Protein AF-A0A966QC24-F1 (afdb_monomer_lite)

Foldseek 3Di:
DPPPVVVVVVVVVVVVCVVVVVVPPPPPPCVVVVVVVVVVVVVVVVVVCCVVVVVVPDCVCVVVVVVVVVVVVVVVVVVVVVVCVLWDDPPDDQDDADAADPDDADADEAEDAADTVVSVVVQSVCRHRHPHYAYEYEDLPPPCVVVRVVVCCVRPVPHHYHYHYDPPSDPPVSVVVVVVVVVVVD

Secondary structure (DSSP, 8-state):
--SHHHHHHHHHHHHHHHHHTGGG-----HHHHHHHHHHHHHHHHHHHHHHHHHHTTTTHHHHHHHHHHHHHHHHHHHHHHHHHHTT---TTS--PPPPPPSS--EEEEEE-SS--HHHHHHHHHHHHHEEEEEEEEEE-SSS-HHHHHHHHHHH-TTS-EEEEE-TT--SHHHHHHHHHHHHHH-

Sequence (186 aa):
MSNVAITVTAYGNSVLNDILGIEAYAKPGTWVSQSFSFGSVVTLVVTGVLLFSKFTHGAWVIVVAIPLLVMLFLAIKRHYTQVSKRLRLATDKKLSLPPAPAEGGAPVVVLVGQLHRGSFEAVRYARSIARELVAVHVDLGLGKAEAFKEQWQRQLPDIPLVVLDSPYRSLIDPVLDFVRAFEIEH

Structure (mmCIF, N/CA/C/O backbone):
data_AF-A0A966QC24-F1
#
_entry.id   AF-A0A966QC24-F1
#
loop_
_atom_site.group_PDB
_atom_site.id
_atom_site.type_symbol
_atom_site.label_atom_id
_atom_site.label_alt_id
_atom_site.label_comp_id
_atom_site.label_asym_id
_atom_site.label_entity_id
_atom_site.label_seq_id
_atom_site.pdbx_PDB_ins_code
_atom_site.Cartn_x
_atom_site.Cartn_y
_atom_site.Cartn_z
_atom_site.occupancy
_atom_site.B_iso_or_equiv
_atom_site.auth_seq_id
_atom_site.auth_comp_id
_atom_site.auth_asym_id
_atom_site.auth_atom_id
_atom_site.pdbx_PDB_model_num
ATOM 1 N N . MET A 1 1 ? 37.411 63.563 -6.620 1.00 50.53 1 MET A N 1
ATOM 2 C CA . MET A 1 1 ? 38.146 62.434 -6.001 1.00 50.53 1 MET A CA 1
ATOM 3 C C . MET A 1 1 ? 37.602 61.077 -6.487 1.00 50.53 1 MET A C 1
ATOM 5 O O . MET A 1 1 ? 37.437 60.170 -5.689 1.00 50.53 1 MET A O 1
ATOM 9 N N . SER A 1 2 ? 37.324 60.910 -7.790 1.00 53.22 2 SER A N 1
ATOM 10 C CA . SER A 1 2 ? 36.628 59.724 -8.340 1.00 53.22 2 SER A CA 1
ATOM 11 C C . SER A 1 2 ? 37.470 58.860 -9.291 1.00 53.22 2 SER A C 1
ATOM 13 O O . SE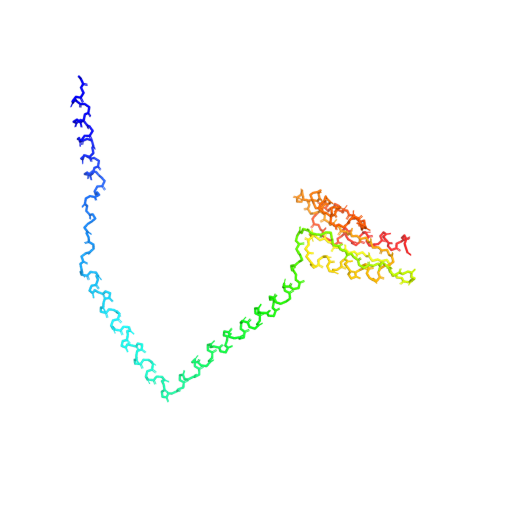R A 1 2 ? 37.037 57.775 -9.653 1.00 53.22 2 SER A O 1
ATOM 15 N N . ASN A 1 3 ? 38.674 59.296 -9.682 1.00 48.66 3 ASN A N 1
ATOM 16 C CA . ASN A 1 3 ? 39.446 58.618 -10.736 1.00 48.66 3 ASN A CA 1
ATOM 17 C C . ASN A 1 3 ? 40.510 57.634 -10.219 1.00 48.66 3 ASN A C 1
ATOM 19 O O . ASN A 1 3 ? 41.053 56.874 -11.007 1.00 48.66 3 ASN A O 1
ATOM 23 N N . VAL A 1 4 ? 40.799 57.608 -8.912 1.00 54.69 4 VAL A N 1
ATOM 24 C CA . VAL A 1 4 ? 41.805 56.691 -8.334 1.00 54.69 4 VAL A CA 1
ATOM 25 C C . VAL A 1 4 ? 41.205 55.313 -8.023 1.00 54.69 4 VAL A C 1
ATOM 27 O O . VAL A 1 4 ? 41.891 54.303 -8.144 1.00 54.69 4 VAL A O 1
ATOM 30 N N . ALA A 1 5 ? 39.908 55.245 -7.701 1.00 53.91 5 ALA A N 1
ATOM 31 C CA . ALA A 1 5 ? 39.234 53.985 -7.386 1.00 53.91 5 ALA A CA 1
ATOM 32 C C . ALA A 1 5 ? 39.115 53.050 -8.605 1.00 53.91 5 ALA A C 1
ATOM 34 O O . ALA A 1 5 ? 39.257 51.842 -8.459 1.00 53.91 5 ALA A O 1
ATOM 35 N N . ILE A 1 6 ? 38.932 53.599 -9.813 1.00 55.75 6 ILE A N 1
ATOM 36 C CA . ILE A 1 6 ? 38.745 52.805 -11.041 1.00 55.75 6 ILE A CA 1
ATOM 37 C C . ILE A 1 6 ? 40.061 52.141 -11.488 1.00 55.75 6 ILE A C 1
ATOM 39 O O . ILE A 1 6 ? 40.058 50.997 -11.940 1.00 55.75 6 ILE A O 1
ATOM 43 N N . THR A 1 7 ? 41.204 52.809 -11.301 1.00 56.56 7 THR A N 1
ATOM 44 C CA . THR A 1 7 ? 42.513 52.283 -11.726 1.00 56.56 7 THR A CA 1
ATOM 45 C C . THR A 1 7 ? 42.991 51.117 -10.852 1.00 56.56 7 THR A C 1
ATOM 47 O O . THR A 1 7 ? 43.629 50.196 -11.358 1.00 56.56 7 THR A O 1
ATOM 50 N N . VAL A 1 8 ? 42.639 51.094 -9.560 1.00 55.50 8 VAL A N 1
ATOM 51 C CA . VAL A 1 8 ? 43.018 49.996 -8.647 1.00 55.50 8 VAL A CA 1
ATOM 52 C C . VAL A 1 8 ? 42.176 48.739 -8.899 1.00 55.50 8 VAL A C 1
ATOM 54 O O . VAL A 1 8 ? 42.706 47.628 -8.856 1.00 55.50 8 VAL A O 1
ATOM 57 N N . THR A 1 9 ? 40.892 48.887 -9.247 1.00 59.25 9 THR A N 1
ATOM 58 C CA . THR A 1 9 ? 40.033 47.746 -9.613 1.00 59.25 9 THR A CA 1
ATOM 59 C C . THR A 1 9 ? 40.480 47.087 -10.922 1.00 59.25 9 THR A C 1
ATOM 61 O O . THR A 1 9 ? 40.429 45.864 -11.034 1.00 59.25 9 THR A O 1
ATOM 64 N N . ALA A 1 10 ? 40.983 47.866 -11.887 1.00 60.75 10 ALA A N 1
ATOM 65 C CA . ALA A 1 10 ? 41.491 47.334 -13.153 1.00 60.75 10 ALA A CA 1
ATOM 66 C C . ALA A 1 10 ? 42.772 46.495 -12.974 1.00 60.75 10 ALA A C 1
ATOM 68 O O . ALA A 1 10 ? 42.902 45.432 -13.580 1.00 60.75 10 ALA A O 1
ATOM 69 N N . TYR A 1 11 ? 43.686 46.929 -12.099 1.00 60.28 11 TYR A N 1
ATOM 70 C CA . TYR A 1 11 ? 44.935 46.205 -11.831 1.00 60.28 11 TYR A CA 1
ATOM 71 C C . TYR A 1 11 ? 44.693 44.905 -11.045 1.00 60.28 11 TYR A C 1
ATOM 73 O O . TYR A 1 11 ? 45.272 43.869 -11.362 1.00 60.28 11 TYR A O 1
ATOM 81 N N . GLY A 1 12 ? 43.783 44.933 -10.062 1.00 62.22 12 GLY A N 1
ATOM 82 C CA . GLY A 1 12 ? 43.410 43.744 -9.287 1.00 62.22 12 GLY A CA 1
ATOM 83 C C . GLY A 1 12 ? 42.774 42.640 -10.138 1.00 62.22 12 GLY A C 1
ATOM 84 O O . GLY A 1 12 ? 43.060 41.466 -9.926 1.00 62.22 12 GLY A O 1
ATOM 85 N N . ASN A 1 13 ? 41.975 43.007 -11.145 1.00 61.88 13 ASN A N 1
ATOM 86 C CA . ASN A 1 13 ? 41.345 42.039 -12.048 1.00 61.88 13 ASN A CA 1
ATOM 87 C C . ASN A 1 13 ? 42.347 41.394 -13.024 1.00 61.88 13 ASN A C 1
ATOM 89 O O . ASN A 1 13 ? 42.215 40.220 -13.348 1.00 61.88 13 ASN A O 1
ATOM 93 N N . SER A 1 14 ? 43.370 42.137 -13.460 1.00 64.94 14 SER A N 1
ATOM 94 C CA . SER A 1 14 ? 44.454 41.603 -14.298 1.00 64.94 14 SER A CA 1
ATOM 95 C C . SER A 1 14 ? 45.292 40.567 -13.543 1.00 64.94 14 SER A C 1
ATOM 97 O O . SER A 1 14 ? 45.515 39.476 -14.058 1.00 64.94 14 SER A O 1
ATOM 99 N N . VAL A 1 15 ? 45.676 40.858 -12.297 1.00 67.81 15 VAL A N 1
ATOM 100 C CA . VAL A 1 15 ? 46.462 39.924 -11.471 1.00 67.81 15 VAL A CA 1
ATOM 101 C C . VAL A 1 15 ? 45.640 38.689 -11.084 1.00 67.81 15 VAL A C 1
ATOM 103 O O . VAL A 1 15 ? 46.165 37.579 -11.063 1.00 67.81 15 VAL A O 1
ATOM 106 N N . LEU A 1 16 ? 44.340 38.848 -10.819 1.00 64.19 16 LEU A N 1
ATOM 107 C CA . LEU A 1 16 ? 43.448 37.714 -10.561 1.00 64.19 16 LEU A CA 1
ATOM 108 C C . LEU A 1 16 ? 43.259 36.825 -11.799 1.00 64.19 16 LEU A C 1
ATOM 110 O O . LEU A 1 16 ? 43.234 35.604 -11.655 1.00 64.19 16 LEU A O 1
ATOM 114 N N . ASN A 1 17 ? 43.187 37.405 -13.000 1.00 63.72 17 ASN A N 1
ATOM 115 C CA . ASN A 1 17 ? 43.113 36.642 -14.249 1.00 63.72 17 ASN A CA 1
ATOM 116 C C . ASN A 1 17 ? 44.422 35.891 -14.558 1.00 63.72 17 ASN A C 1
ATOM 118 O O . ASN A 1 17 ? 44.355 34.748 -15.016 1.00 63.72 17 ASN A O 1
ATOM 122 N N . ASP A 1 18 ? 45.581 36.481 -14.238 1.00 69.31 18 ASP A N 1
ATOM 123 C CA . ASP A 1 18 ? 46.899 35.841 -14.380 1.00 69.31 18 ASP A CA 1
ATOM 124 C C . ASP A 1 18 ? 47.096 34.682 -13.388 1.00 69.31 18 ASP A C 1
ATOM 126 O O . ASP A 1 18 ? 47.601 33.624 -13.762 1.00 69.31 18 ASP A O 1
ATOM 130 N N . ILE A 1 19 ? 46.665 34.841 -12.129 1.00 65.25 19 ILE A N 1
ATOM 131 C CA . ILE A 1 19 ? 46.793 33.795 -11.095 1.00 65.25 19 ILE A CA 1
ATOM 132 C C . ILE A 1 19 ? 45.805 32.643 -11.335 1.00 65.25 19 ILE A C 1
ATOM 134 O O . ILE A 1 19 ? 46.129 31.487 -11.061 1.00 65.25 19 ILE A O 1
ATOM 138 N N . LEU A 1 20 ? 44.601 32.935 -11.841 1.00 62.88 20 LEU A N 1
ATOM 139 C CA . LEU A 1 20 ? 43.579 31.918 -12.107 1.00 62.88 20 LEU A CA 1
ATOM 140 C C . LEU A 1 20 ? 43.719 31.251 -13.485 1.00 62.88 20 LEU A C 1
ATOM 142 O O . LEU A 1 20 ? 43.034 30.261 -13.734 1.00 62.88 20 LEU A O 1
ATOM 146 N N . GLY A 1 21 ? 44.598 31.736 -14.370 1.00 59.41 21 GLY A N 1
ATOM 147 C CA . GLY A 1 21 ? 44.886 31.092 -15.660 1.00 59.41 21 GLY A CA 1
ATOM 148 C C . GLY A 1 21 ? 43.662 30.932 -16.576 1.00 59.41 21 GLY A C 1
ATOM 149 O O . GLY A 1 21 ? 43.607 30.007 -17.387 1.00 59.41 21 GLY A O 1
ATOM 150 N N . ILE A 1 22 ? 42.658 31.805 -16.439 1.00 59.66 22 ILE A N 1
ATOM 151 C CA . ILE A 1 22 ? 41.338 31.672 -17.085 1.00 59.66 22 ILE A CA 1
ATOM 152 C C . ILE A 1 22 ? 41.329 32.160 -18.550 1.00 59.66 22 ILE A C 1
ATOM 154 O O . ILE A 1 22 ? 40.377 31.891 -19.279 1.00 59.66 22 ILE A O 1
ATOM 158 N N . GLU A 1 23 ? 42.396 32.790 -19.055 1.00 59.09 23 GLU A N 1
ATOM 159 C CA . GLU A 1 23 ? 42.483 33.179 -20.479 1.00 59.09 23 GLU A CA 1
ATOM 160 C C . GLU A 1 23 ? 42.786 32.006 -21.433 1.00 59.09 23 GLU A C 1
ATOM 162 O O . GLU A 1 23 ? 42.632 32.131 -22.648 1.00 59.09 23 GLU A O 1
ATOM 167 N N . ALA A 1 24 ? 43.156 30.834 -20.907 1.00 57.22 24 ALA A N 1
ATOM 168 C CA . ALA A 1 24 ? 43.576 29.684 -21.708 1.00 57.22 24 ALA A CA 1
ATOM 169 C C . ALA A 1 24 ? 42.458 28.672 -22.026 1.00 57.22 24 ALA A C 1
ATOM 171 O O . ALA A 1 24 ? 42.751 27.544 -22.429 1.00 57.22 24 ALA A O 1
ATOM 172 N N . TYR A 1 25 ? 41.176 29.042 -21.928 1.00 58.72 25 TYR A N 1
ATOM 173 C CA . TYR A 1 25 ? 40.098 28.242 -22.530 1.00 58.72 25 TYR A CA 1
ATOM 174 C C . TYR A 1 25 ? 40.048 28.491 -24.042 1.00 58.72 25 TYR A C 1
ATOM 176 O O . TYR A 1 25 ? 39.085 29.026 -24.596 1.00 58.72 25 TYR A O 1
ATOM 184 N N . ALA A 1 26 ? 41.133 28.114 -24.720 1.00 58.41 26 ALA A N 1
ATOM 185 C CA . ALA A 1 26 ? 41.190 28.046 -26.165 1.00 58.41 26 ALA A CA 1
ATOM 186 C C . ALA A 1 26 ? 40.018 27.185 -26.652 1.00 58.41 26 ALA A C 1
ATOM 188 O O . ALA A 1 26 ? 39.835 26.054 -26.193 1.00 58.41 26 ALA A O 1
ATOM 189 N N . LYS A 1 27 ? 39.214 27.742 -27.571 1.00 57.34 27 LYS A N 1
ATOM 190 C CA . LYS A 1 27 ? 38.161 27.015 -28.294 1.00 57.34 27 LYS A CA 1
ATOM 191 C C . LYS A 1 27 ? 38.699 25.624 -28.641 1.00 57.34 27 LYS A C 1
ATOM 193 O O . LYS A 1 27 ? 39.775 25.574 -29.244 1.00 57.34 27 LYS A O 1
ATOM 198 N N . PRO A 1 28 ? 38.010 24.523 -28.277 1.00 58.19 28 PRO A N 1
ATOM 199 C CA . PRO A 1 28 ? 38.497 23.192 -28.601 1.00 58.19 28 PRO A CA 1
ATOM 200 C C . PRO A 1 28 ? 38.770 23.166 -30.101 1.00 58.19 28 PRO A C 1
ATOM 202 O O . PRO A 1 28 ? 37.880 23.458 -30.903 1.00 58.19 28 PRO A O 1
ATOM 205 N N . GLY A 1 29 ? 40.034 22.937 -30.463 1.00 58.50 29 GLY A N 1
ATOM 206 C CA . GLY A 1 29 ? 40.458 22.965 -31.853 1.00 58.50 29 GLY A CA 1
ATOM 207 C C . GLY A 1 29 ? 39.552 22.060 -32.681 1.00 58.50 29 GLY A C 1
ATOM 208 O O . GLY A 1 29 ? 39.114 21.002 -32.220 1.00 58.50 29 GLY A O 1
ATOM 209 N N . THR A 1 30 ? 39.282 22.449 -33.924 1.00 58.78 30 THR A N 1
ATOM 210 C CA . THR A 1 30 ? 38.508 21.646 -34.887 1.00 58.78 30 THR A CA 1
ATOM 211 C C . THR A 1 30 ? 39.039 20.211 -35.040 1.00 58.78 30 THR A C 1
ATOM 213 O O . THR A 1 30 ? 38.297 19.326 -35.455 1.00 58.78 30 THR A O 1
ATOM 216 N N . TRP A 1 31 ? 40.276 19.947 -34.609 1.00 54.72 31 TRP A N 1
ATOM 217 C CA . TRP A 1 31 ? 40.904 18.628 -34.510 1.00 54.72 31 TRP A CA 1
ATOM 218 C C . TRP A 1 31 ? 40.152 17.624 -33.614 1.00 54.72 31 TRP A C 1
ATOM 220 O O . TRP A 1 31 ? 40.089 16.431 -33.929 1.00 54.72 31 TRP A O 1
ATOM 230 N N . VAL A 1 32 ? 39.508 18.088 -32.534 1.00 58.47 32 VAL A N 1
ATOM 231 C CA . VAL A 1 32 ? 38.695 17.208 -31.673 1.00 58.47 32 VAL A CA 1
ATOM 232 C C . VAL A 1 32 ? 37.387 16.834 -32.389 1.00 58.47 32 VAL A C 1
ATOM 234 O O . VAL A 1 32 ? 36.979 15.676 -32.372 1.00 58.47 32 VAL A O 1
ATOM 237 N N . SER A 1 33 ? 36.784 17.773 -33.131 1.00 57.38 33 SER A N 1
ATOM 238 C CA . SER A 1 33 ? 35.583 17.528 -33.954 1.00 57.38 33 SER A CA 1
ATOM 239 C C . SER A 1 33 ? 35.847 16.596 -35.146 1.00 57.38 33 SER A C 1
ATOM 241 O O . SER A 1 33 ? 34.969 15.821 -35.537 1.00 57.38 33 SER A O 1
ATOM 243 N N . GLN A 1 34 ? 37.046 16.645 -35.733 1.00 58.75 34 GLN A N 1
ATOM 244 C CA . GLN A 1 34 ? 37.440 15.756 -36.834 1.00 58.75 34 GLN A CA 1
ATOM 245 C C . GLN A 1 34 ? 37.593 14.302 -36.363 1.00 58.75 34 GLN A C 1
ATOM 247 O O . GLN A 1 34 ? 37.190 13.378 -37.071 1.00 58.75 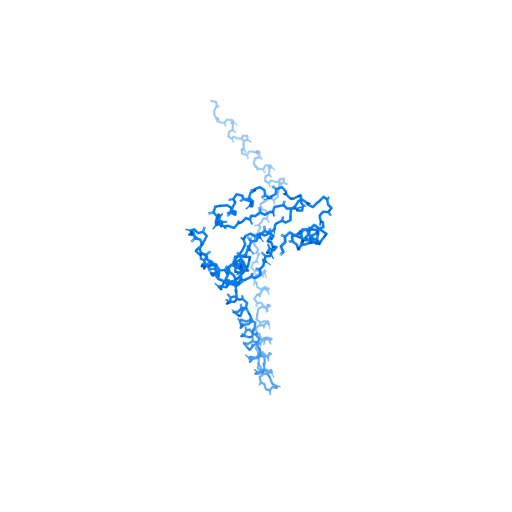34 GLN A O 1
ATOM 252 N N . SER A 1 35 ? 38.067 14.100 -35.131 1.00 64.62 35 SER A N 1
ATOM 253 C CA . SER A 1 35 ? 38.226 12.766 -34.538 1.00 64.62 35 SER A CA 1
ATOM 254 C C . SER A 1 35 ? 36.874 12.087 -34.265 1.00 64.62 35 SER A C 1
ATOM 256 O O . SER A 1 35 ? 36.692 10.911 -34.586 1.00 64.62 35 SER A O 1
ATOM 258 N N . PHE A 1 36 ? 35.878 12.837 -33.775 1.00 68.88 36 PHE A N 1
ATOM 259 C CA . PHE A 1 36 ? 34.507 12.324 -33.615 1.00 68.88 36 PHE A CA 1
ATOM 260 C C . PHE A 1 36 ? 33.846 11.959 -34.949 1.00 68.88 36 PHE A C 1
ATOM 262 O O . PHE A 1 36 ? 33.084 10.994 -35.024 1.00 68.88 36 PHE A O 1
ATOM 269 N N . SER A 1 37 ? 34.163 12.698 -36.013 1.00 72.25 37 SER A N 1
ATOM 270 C CA . SER A 1 37 ? 33.608 12.446 -37.345 1.00 72.25 37 SER A CA 1
ATOM 271 C C . SER A 1 37 ? 34.090 11.106 -37.906 1.00 72.25 37 SER A C 1
ATOM 273 O O . SER A 1 37 ? 33.284 10.327 -38.411 1.00 72.25 37 SER A O 1
ATOM 275 N N . PHE A 1 38 ? 35.378 10.786 -37.742 1.00 81.12 38 PHE A N 1
ATOM 276 C CA . PHE A 1 38 ? 35.925 9.498 -38.175 1.00 81.12 38 PHE A CA 1
ATOM 277 C C . PHE A 1 38 ? 35.330 8.323 -37.383 1.00 81.12 38 PHE A C 1
ATOM 279 O O . PHE A 1 38 ? 34.903 7.330 -37.974 1.00 81.12 38 PHE A O 1
ATOM 286 N N . GLY A 1 39 ? 35.207 8.468 -36.059 1.00 83.00 39 GLY A N 1
ATOM 287 C CA . GLY A 1 39 ? 34.560 7.463 -35.210 1.00 83.00 39 GLY A CA 1
ATOM 288 C C . GLY A 1 39 ? 33.093 7.214 -35.582 1.00 83.00 39 GLY A C 1
ATOM 289 O O . GLY A 1 39 ? 32.654 6.063 -35.620 1.00 83.00 39 GLY A O 1
ATOM 290 N N . SER A 1 40 ? 32.349 8.271 -35.924 1.00 86.19 40 SER A N 1
ATOM 291 C CA . SER A 1 40 ? 30.955 8.172 -36.379 1.00 86.19 40 SER A CA 1
ATOM 292 C C . SER A 1 40 ? 30.837 7.423 -37.709 1.00 86.19 40 SER A C 1
ATOM 294 O O . SER A 1 40 ? 30.020 6.512 -37.827 1.00 86.19 40 SER A O 1
ATOM 296 N N . VAL A 1 41 ? 31.706 7.723 -38.684 1.00 90.81 41 VAL A N 1
ATOM 297 C CA . VAL A 1 41 ? 31.718 7.036 -39.989 1.00 90.81 41 VAL A CA 1
ATOM 298 C C . VAL A 1 41 ? 32.050 5.553 -39.828 1.00 90.81 41 VAL A C 1
ATOM 300 O O . VAL A 1 41 ? 31.335 4.709 -40.364 1.00 90.81 41 VAL A O 1
ATOM 303 N N . VAL A 1 42 ? 33.077 5.216 -39.043 1.00 90.44 42 VAL A N 1
ATOM 304 C CA . VAL A 1 42 ? 33.440 3.815 -38.768 1.00 90.44 42 VAL A CA 1
ATOM 305 C C . VAL A 1 42 ? 32.291 3.080 -38.073 1.00 90.44 42 VAL A C 1
ATOM 307 O O . VAL A 1 42 ? 31.931 1.978 -38.482 1.00 90.44 42 VAL A O 1
ATOM 310 N N . THR A 1 43 ? 31.654 3.701 -37.077 1.00 90.06 43 THR A N 1
ATOM 311 C CA . THR A 1 43 ? 30.509 3.111 -36.364 1.00 90.06 43 THR A CA 1
ATOM 312 C C . THR A 1 43 ? 29.304 2.917 -37.284 1.00 90.06 43 THR A C 1
ATOM 314 O O . THR A 1 43 ? 28.631 1.889 -37.201 1.00 90.06 43 THR A O 1
ATOM 317 N N . LEU A 1 44 ? 29.044 3.860 -38.192 1.00 89.56 44 LEU A N 1
ATOM 318 C CA . LEU A 1 44 ? 27.960 3.784 -39.171 1.00 89.56 44 LEU A CA 1
ATOM 319 C C . LEU A 1 44 ? 28.197 2.654 -40.177 1.00 89.56 44 LEU A C 1
ATOM 321 O O . LEU A 1 44 ? 27.278 1.884 -40.451 1.00 89.56 44 LEU A O 1
ATOM 325 N N . VAL A 1 45 ? 29.431 2.494 -40.665 1.00 91.38 45 VAL A N 1
ATOM 326 C CA . VAL A 1 45 ? 29.809 1.391 -41.563 1.00 91.38 45 VAL A CA 1
ATOM 327 C C . VAL A 1 45 ? 29.692 0.045 -40.852 1.00 91.38 45 VAL A C 1
ATOM 329 O O . VAL A 1 45 ? 29.049 -0.861 -41.378 1.00 91.38 45 VAL A O 1
ATOM 332 N N . VAL A 1 46 ? 30.239 -0.089 -39.639 1.00 87.81 46 VAL A N 1
ATOM 333 C CA . VAL A 1 46 ? 30.127 -1.322 -38.839 1.00 87.81 46 VAL A CA 1
ATOM 334 C C . VAL A 1 46 ? 28.662 -1.653 -38.555 1.00 87.81 46 VAL A C 1
ATOM 336 O O . VAL A 1 46 ? 28.246 -2.794 -38.744 1.00 87.81 46 VAL A O 1
ATOM 339 N N . THR A 1 47 ? 27.853 -0.662 -38.175 1.00 84.06 47 THR A N 1
ATOM 340 C CA . THR A 1 47 ? 26.406 -0.829 -37.967 1.00 84.06 47 THR A CA 1
ATOM 341 C C . THR A 1 47 ? 25.704 -1.266 -39.251 1.00 84.06 47 THR A C 1
ATOM 343 O O . THR A 1 47 ? 24.882 -2.177 -39.203 1.00 84.06 47 THR A O 1
ATOM 346 N N . GLY A 1 48 ? 26.046 -0.679 -40.402 1.00 86.19 48 GLY A N 1
ATOM 347 C CA . GLY A 1 48 ? 25.492 -1.047 -41.707 1.00 86.19 48 GLY A CA 1
ATOM 348 C C . GLY A 1 48 ? 25.849 -2.474 -42.126 1.00 86.19 48 GLY A C 1
ATOM 349 O O . GLY A 1 48 ? 24.972 -3.224 -42.557 1.00 86.19 48 GLY A O 1
ATOM 350 N N . VAL A 1 49 ? 27.106 -2.885 -41.928 1.00 81.81 49 VAL A N 1
ATOM 351 C CA . VAL A 1 49 ? 27.556 -4.263 -42.173 1.00 81.81 49 VAL A CA 1
ATOM 352 C C . VAL A 1 49 ? 26.869 -5.232 -41.215 1.00 81.81 49 VAL A C 1
ATOM 354 O O . VAL A 1 49 ? 26.429 -6.283 -41.659 1.00 81.81 49 VAL A O 1
ATOM 357 N N . LEU A 1 50 ? 26.716 -4.898 -39.931 1.00 76.19 50 LEU A N 1
ATOM 358 C CA . LEU A 1 50 ? 25.989 -5.736 -38.970 1.00 76.19 50 LEU A CA 1
ATOM 359 C C . LEU A 1 50 ? 24.502 -5.852 -39.308 1.00 76.19 50 LEU A C 1
ATOM 361 O O . LEU A 1 50 ? 23.946 -6.940 -39.158 1.00 76.19 50 LEU A O 1
ATOM 365 N N . LEU A 1 51 ? 23.884 -4.767 -39.789 1.00 72.62 51 LEU A N 1
ATOM 366 C CA . LEU A 1 51 ? 22.542 -4.794 -40.363 1.00 72.62 51 LEU A CA 1
ATOM 367 C C . LEU A 1 51 ? 22.528 -5.832 -41.492 1.00 72.62 51 LEU A C 1
ATOM 369 O O . LEU A 1 51 ? 21.883 -6.869 -41.368 1.00 72.62 51 LEU A O 1
ATOM 373 N N . PHE A 1 52 ? 23.304 -5.596 -42.553 1.00 76.25 52 PHE A N 1
ATOM 374 C CA . PHE A 1 52 ? 23.260 -6.371 -43.794 1.00 76.25 52 PHE A CA 1
ATOM 375 C C . PHE A 1 52 ? 23.694 -7.837 -43.624 1.00 76.25 52 PHE A C 1
ATOM 377 O O . PHE A 1 52 ? 23.010 -8.748 -44.082 1.00 76.25 52 PHE A O 1
ATOM 384 N N . SER A 1 53 ? 24.801 -8.083 -42.921 1.00 68.75 53 SER A N 1
ATOM 385 C CA . SER A 1 53 ? 25.353 -9.420 -42.662 1.00 68.75 53 SER A CA 1
ATOM 386 C C . SER A 1 53 ? 24.423 -10.270 -41.804 1.00 68.75 53 SER A C 1
ATOM 388 O O . SER A 1 53 ? 24.293 -11.468 -42.049 1.00 68.75 53 SER A O 1
ATOM 390 N N . LYS A 1 54 ? 23.742 -9.681 -40.814 1.00 60.69 54 LYS A N 1
ATOM 391 C CA . LYS A 1 54 ? 22.827 -10.457 -39.971 1.00 60.69 54 LYS A CA 1
ATOM 392 C C . LYS A 1 54 ? 21.428 -10.601 -40.581 1.00 60.69 54 LYS A C 1
ATOM 394 O O . LYS A 1 54 ? 20.699 -11.507 -40.166 1.00 60.69 54 LYS A O 1
ATOM 399 N N . PHE A 1 55 ? 21.073 -9.812 -41.604 1.00 61.22 55 PHE A N 1
ATOM 400 C CA . PHE A 1 55 ? 19.827 -9.991 -42.365 1.00 61.22 55 PHE A CA 1
ATOM 401 C C . PHE A 1 55 ? 19.734 -11.352 -43.067 1.00 61.22 55 PHE A C 1
ATOM 403 O O . PHE A 1 55 ? 18.630 -11.865 -43.220 1.00 61.22 55 PHE A O 1
ATOM 410 N N . THR A 1 56 ? 20.852 -11.989 -43.422 1.00 60.62 56 THR A N 1
ATOM 411 C CA . THR A 1 56 ? 20.836 -13.293 -44.113 1.00 60.62 56 THR A CA 1
ATOM 412 C C . THR A 1 56 ? 20.767 -14.506 -43.185 1.00 60.62 56 THR A C 1
ATOM 414 O O . THR A 1 56 ? 20.408 -15.580 -43.652 1.00 60.62 56 THR A O 1
ATOM 417 N N . HIS A 1 57 ? 21.083 -14.369 -41.891 1.00 57.91 57 HIS A N 1
ATOM 418 C CA . HIS A 1 57 ? 21.239 -15.521 -40.982 1.00 57.91 57 HIS A CA 1
ATOM 419 C C . HIS A 1 57 ? 20.252 -15.546 -39.795 1.00 57.91 57 HIS A C 1
ATOM 421 O O . HIS A 1 57 ? 20.329 -16.450 -38.969 1.00 57.91 57 HIS A O 1
ATOM 427 N N . GLY A 1 58 ? 19.309 -14.593 -39.692 1.00 60.00 58 GLY A N 1
ATOM 428 C CA . GLY A 1 58 ? 18.242 -14.637 -38.672 1.00 60.00 58 GLY A CA 1
ATOM 429 C C . GLY A 1 58 ? 17.979 -13.351 -37.877 1.00 60.00 58 GLY A C 1
ATOM 430 O O . GLY A 1 58 ? 17.260 -13.400 -36.881 1.00 60.00 58 GLY A O 1
ATOM 431 N N . ALA A 1 59 ? 18.502 -12.185 -38.285 1.00 64.69 59 ALA A N 1
ATOM 432 C CA . ALA A 1 59 ? 18.272 -10.914 -37.572 1.00 64.69 59 ALA A CA 1
ATOM 433 C C . ALA A 1 59 ? 16.815 -10.428 -37.534 1.00 64.69 59 ALA A C 1
ATOM 435 O O . ALA A 1 59 ? 16.501 -9.542 -36.737 1.00 64.69 59 ALA A O 1
ATOM 436 N N . TRP A 1 60 ? 15.911 -11.011 -38.327 1.00 73.81 60 TRP A N 1
ATOM 437 C CA . TRP A 1 60 ? 14.475 -10.745 -38.198 1.00 73.81 60 TRP A CA 1
ATOM 438 C C . TRP A 1 60 ? 13.964 -11.091 -36.790 1.00 73.81 60 TRP A C 1
ATOM 440 O O . TRP A 1 60 ? 13.065 -10.424 -36.282 1.00 73.81 60 TRP A O 1
ATOM 450 N N . VAL A 1 61 ? 14.597 -12.061 -36.115 1.00 76.94 61 VAL A N 1
ATOM 451 C CA . VAL A 1 61 ? 14.233 -12.472 -34.755 1.00 76.94 61 VAL A CA 1
ATOM 452 C C . VAL A 1 61 ? 14.419 -11.330 -33.763 1.00 76.94 61 VAL A C 1
ATOM 454 O O . VAL A 1 61 ? 13.560 -11.147 -32.917 1.00 76.94 61 VAL A O 1
ATOM 457 N N . ILE A 1 62 ? 15.474 -10.515 -33.867 1.00 77.75 62 ILE A N 1
ATOM 458 C CA . ILE A 1 62 ? 15.700 -9.391 -32.936 1.00 77.75 62 ILE A CA 1
ATOM 459 C C . ILE A 1 62 ? 14.704 -8.259 -33.209 1.00 77.75 62 ILE A C 1
ATOM 461 O O . ILE A 1 62 ? 14.141 -7.691 -32.270 1.00 77.75 62 ILE A O 1
ATOM 465 N N . VAL A 1 63 ? 14.445 -7.981 -34.492 1.00 77.00 63 VAL A N 1
ATOM 466 C CA . VAL A 1 63 ? 13.449 -6.991 -34.934 1.00 77.00 63 VAL A CA 1
ATOM 467 C C . VAL A 1 63 ? 12.049 -7.349 -34.428 1.00 77.00 63 VAL A C 1
ATOM 469 O O . VAL A 1 63 ? 11.281 -6.446 -34.121 1.00 77.00 63 VAL A O 1
ATOM 472 N N . VAL A 1 64 ? 11.730 -8.640 -34.278 1.00 81.81 64 VAL A N 1
ATOM 473 C CA . VAL A 1 64 ? 10.459 -9.119 -33.704 1.00 81.81 64 VAL A CA 1
ATOM 474 C C . VAL A 1 64 ? 10.516 -9.258 -32.175 1.00 81.81 64 VAL A C 1
ATOM 476 O O . VAL A 1 64 ? 9.562 -8.905 -31.483 1.00 81.81 64 VAL A O 1
ATOM 479 N N . ALA A 1 65 ? 11.626 -9.734 -31.614 1.00 84.12 65 ALA A N 1
ATOM 480 C CA . ALA A 1 65 ? 11.755 -10.038 -30.190 1.00 84.12 65 ALA A CA 1
ATOM 481 C C . ALA A 1 65 ? 11.719 -8.782 -29.315 1.00 84.12 65 ALA A C 1
ATOM 483 O O . ALA A 1 65 ? 11.074 -8.799 -28.269 1.00 84.12 65 ALA A O 1
ATOM 484 N N . ILE A 1 66 ? 12.363 -7.687 -29.737 1.00 88.12 66 ILE A N 1
ATOM 485 C CA . ILE A 1 66 ? 12.350 -6.420 -28.989 1.00 88.12 66 ILE A CA 1
ATOM 486 C C . ILE A 1 66 ? 10.922 -5.863 -28.848 1.00 88.12 66 ILE A C 1
ATOM 488 O O . ILE A 1 66 ? 10.499 -5.645 -27.710 1.00 88.12 66 ILE A O 1
ATOM 492 N N . PRO A 1 67 ? 10.137 -5.650 -29.926 1.00 89.75 67 PRO A N 1
ATOM 493 C CA . PRO A 1 67 ? 8.771 -5.161 -29.783 1.00 89.75 67 PRO A CA 1
ATOM 494 C C . PRO A 1 67 ? 7.873 -6.147 -29.033 1.00 89.75 67 PRO A C 1
ATOM 496 O O . PRO A 1 67 ? 7.045 -5.693 -28.249 1.00 89.75 67 PRO A O 1
ATOM 499 N N . LEU A 1 68 ? 8.064 -7.465 -29.181 1.00 91.38 68 LEU A N 1
ATOM 500 C CA . LEU A 1 68 ? 7.336 -8.472 -28.398 1.00 91.38 68 LEU A CA 1
ATOM 501 C C . LEU A 1 68 ? 7.607 -8.329 -26.887 1.00 91.38 68 LEU A C 1
ATOM 503 O O . LEU A 1 68 ? 6.668 -8.271 -26.093 1.00 91.38 68 LEU A O 1
ATOM 507 N N . LEU A 1 69 ? 8.877 -8.216 -26.484 1.00 91.25 69 LEU A N 1
ATOM 508 C CA . LEU A 1 69 ? 9.280 -8.014 -25.086 1.00 91.25 69 LEU A CA 1
ATOM 509 C C . LEU A 1 69 ? 8.776 -6.683 -24.529 1.00 91.25 69 LEU A C 1
ATOM 511 O O . LEU A 1 69 ? 8.255 -6.631 -23.415 1.00 91.25 69 LEU A O 1
ATOM 515 N N . VAL A 1 70 ? 8.884 -5.607 -25.310 1.00 92.12 70 VAL A N 1
ATOM 516 C CA . VAL A 1 70 ? 8.349 -4.295 -24.931 1.00 92.12 70 VAL A CA 1
ATOM 517 C C . VAL A 1 70 ? 6.833 -4.375 -24.766 1.00 92.12 70 VAL A C 1
ATOM 519 O O . VAL A 1 70 ? 6.304 -3.862 -23.782 1.00 92.12 70 VAL A O 1
ATOM 522 N N . MET A 1 71 ? 6.123 -5.055 -25.666 1.00 91.69 71 MET A N 1
ATOM 523 C CA . MET A 1 71 ? 4.676 -5.245 -25.574 1.00 91.69 71 MET A CA 1
ATOM 524 C C . MET A 1 71 ? 4.292 -6.062 -24.336 1.00 91.69 71 MET A C 1
ATOM 526 O O . MET A 1 71 ? 3.344 -5.686 -23.649 1.00 91.69 71 MET A O 1
ATOM 530 N N . LEU A 1 72 ? 5.055 -7.106 -23.998 1.00 91.94 72 LEU A N 1
ATOM 531 C CA . LEU A 1 72 ? 4.880 -7.900 -22.780 1.00 91.94 72 LEU A CA 1
ATOM 532 C C . LEU A 1 72 ? 5.089 -7.052 -21.518 1.00 91.94 72 LEU A C 1
ATOM 534 O O . LEU A 1 72 ? 4.218 -7.015 -20.652 1.00 91.94 72 LEU A O 1
ATOM 538 N N . PHE A 1 73 ? 6.197 -6.315 -21.417 1.00 90.12 73 PHE A N 1
ATOM 539 C CA . PHE A 1 73 ? 6.444 -5.433 -20.273 1.00 90.12 73 PHE A CA 1
ATOM 540 C C . PHE A 1 73 ? 5.416 -4.309 -20.174 1.00 90.12 73 PHE A C 1
ATOM 542 O O . PHE A 1 73 ? 4.989 -3.962 -19.072 1.00 90.12 73 PHE A O 1
ATOM 549 N N . LEU A 1 74 ? 4.955 -3.767 -21.302 1.00 84.44 74 LEU A N 1
ATOM 550 C CA . LEU A 1 74 ? 3.860 -2.804 -21.320 1.00 84.44 74 LEU A CA 1
ATOM 551 C C . LEU A 1 74 ? 2.531 -3.443 -20.920 1.00 84.44 74 LEU A C 1
ATOM 553 O O . LEU A 1 74 ? 1.754 -2.783 -20.237 1.00 84.44 74 LEU A O 1
ATOM 557 N N . ALA A 1 75 ? 2.258 -4.692 -21.295 1.00 84.19 75 ALA A N 1
ATOM 558 C CA . ALA A 1 75 ? 1.063 -5.426 -20.886 1.00 84.19 75 ALA A CA 1
ATOM 559 C C . ALA A 1 75 ? 1.078 -5.702 -19.380 1.00 84.19 75 ALA A C 1
ATOM 561 O O . ALA A 1 75 ? 0.093 -5.413 -18.708 1.00 84.19 75 ALA A O 1
ATOM 562 N N . ILE A 1 76 ? 2.215 -6.137 -18.835 1.00 82.25 76 ILE A N 1
ATOM 563 C CA . ILE A 1 76 ? 2.430 -6.320 -17.396 1.00 82.25 76 ILE A CA 1
ATOM 564 C C . ILE A 1 76 ? 2.270 -4.979 -16.670 1.00 82.25 76 ILE A C 1
ATOM 566 O O . ILE A 1 76 ? 1.461 -4.860 -15.751 1.00 82.25 76 ILE A O 1
ATOM 570 N N . LYS A 1 77 ? 2.947 -3.920 -17.134 1.00 73.25 77 LYS A N 1
ATOM 571 C CA . LYS A 1 77 ? 2.800 -2.565 -16.583 1.00 73.25 77 LYS A CA 1
ATOM 572 C C . LYS A 1 77 ? 1.353 -2.097 -16.651 1.00 73.25 77 LYS A C 1
ATOM 574 O O . LYS A 1 77 ? 0.868 -1.526 -15.682 1.00 73.25 77 LYS A O 1
ATOM 579 N N . ARG A 1 78 ? 0.644 -2.321 -17.761 1.00 69.38 78 ARG A N 1
ATOM 580 C CA . ARG A 1 78 ? -0.780 -1.985 -17.910 1.00 69.38 78 ARG A CA 1
ATOM 581 C C . ARG A 1 78 ? -1.638 -2.803 -16.960 1.00 69.38 78 ARG A C 1
ATOM 583 O O . ARG A 1 78 ? -2.517 -2.208 -16.361 1.00 69.38 78 ARG A O 1
ATOM 590 N N . HIS A 1 79 ? -1.363 -4.086 -16.766 1.00 70.62 79 HIS A N 1
ATOM 591 C CA . HIS A 1 79 ? -2.069 -4.940 -15.818 1.00 70.62 79 HIS A CA 1
ATOM 592 C C . HIS A 1 79 ? -1.900 -4.408 -14.387 1.00 70.62 79 HIS A C 1
ATOM 594 O O . HIS A 1 79 ? -2.892 -4.096 -13.731 1.00 70.62 79 HIS A O 1
ATOM 600 N N . TYR A 1 80 ? -0.667 -4.114 -13.962 1.00 65.56 80 TYR A N 1
ATOM 601 C CA . TYR A 1 80 ? -0.402 -3.466 -12.671 1.00 65.56 80 TYR A CA 1
ATOM 602 C C . TYR A 1 80 ? -0.993 -2.051 -12.574 1.00 65.56 80 TYR A C 1
ATOM 604 O O . TYR A 1 80 ? -1.496 -1.653 -11.525 1.00 65.56 80 TYR A O 1
ATOM 612 N N . THR A 1 81 ? -0.996 -1.290 -13.671 1.00 59.12 81 THR A N 1
ATOM 613 C CA . THR A 1 81 ? -1.573 0.062 -13.713 1.00 59.12 81 THR A CA 1
ATOM 614 C C . THR A 1 81 ? -3.103 0.029 -13.742 1.00 59.12 81 THR A C 1
ATOM 616 O O . THR A 1 81 ? -3.742 0.965 -13.285 1.00 59.12 81 THR A O 1
ATOM 619 N N . GLN A 1 82 ? -3.731 -1.022 -14.263 1.00 54.31 82 GLN A N 1
ATOM 620 C CA . GLN A 1 82 ? -5.182 -1.207 -14.234 1.00 54.31 82 GLN A CA 1
ATOM 621 C C . GLN A 1 82 ? -5.641 -1.659 -12.846 1.00 54.31 82 GLN A C 1
ATOM 623 O O . GLN A 1 82 ? -6.652 -1.153 -12.355 1.00 54.31 82 GLN A O 1
ATOM 628 N N . VAL A 1 83 ? -4.843 -2.493 -12.173 1.00 57.44 83 VAL A N 1
ATOM 629 C CA . VAL A 1 83 ? -5.012 -2.801 -10.746 1.00 57.44 83 VAL A CA 1
ATOM 630 C C . VAL A 1 83 ? -4.842 -1.527 -9.902 1.00 57.44 83 VAL A C 1
ATOM 632 O O . VAL A 1 83 ? -5.678 -1.253 -9.045 1.00 57.44 83 VAL A O 1
ATOM 635 N N . SER A 1 84 ? -3.869 -0.657 -10.207 1.00 46.09 84 SER A N 1
ATOM 636 C CA . SER A 1 84 ? -3.659 0.600 -9.463 1.00 46.09 84 SER A CA 1
ATOM 637 C C . SER A 1 84 ? -4.578 1.766 -9.867 1.00 46.09 8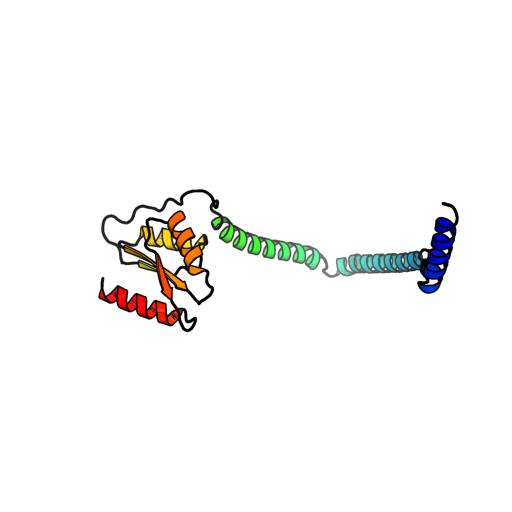4 SER A C 1
ATOM 639 O O . SER A 1 84 ? -4.797 2.682 -9.076 1.00 46.09 84 SER A O 1
ATOM 641 N N . LYS A 1 85 ? -5.190 1.750 -11.059 1.00 45.47 85 LYS A N 1
ATOM 642 C CA . LYS A 1 85 ? -6.222 2.725 -11.483 1.00 45.47 85 LYS A CA 1
ATOM 643 C C . LYS A 1 85 ? -7.590 2.417 -10.878 1.00 45.47 85 LYS A C 1
ATOM 645 O O . LYS A 1 85 ? -8.344 3.345 -10.580 1.00 45.47 85 LYS A O 1
ATOM 650 N N . ARG A 1 86 ? -7.846 1.153 -10.524 1.00 38.88 86 ARG A N 1
ATOM 651 C CA . ARG A 1 86 ? -8.840 0.810 -9.494 1.00 38.88 86 ARG A CA 1
ATOM 652 C C . ARG A 1 86 ? -8.413 1.267 -8.092 1.00 38.88 86 ARG A C 1
ATOM 654 O O . ARG A 1 86 ? -9.224 1.188 -7.178 1.00 38.88 86 ARG A O 1
ATOM 661 N N . LEU A 1 87 ? -7.260 1.946 -7.942 1.00 44.66 87 LEU A N 1
ATOM 662 C CA . LEU A 1 87 ? -6.750 2.595 -6.723 1.00 44.66 87 LEU A CA 1
ATOM 663 C C . LEU A 1 87 ? -6.512 4.148 -6.718 1.00 44.66 87 LEU A C 1
ATOM 665 O O . LEU A 1 87 ? -5.843 4.651 -5.821 1.00 44.66 87 LEU A O 1
ATOM 669 N N . ARG A 1 88 ? -7.189 4.961 -7.549 1.00 38.28 88 ARG A N 1
ATOM 670 C CA . ARG A 1 88 ? -7.413 6.417 -7.304 1.00 38.28 88 ARG A CA 1
ATOM 671 C C . ARG A 1 88 ? -8.888 6.848 -7.211 1.00 38.28 88 ARG A C 1
ATOM 673 O O . ARG A 1 88 ? -9.550 6.976 -8.241 1.00 38.28 88 ARG A O 1
ATOM 680 N N . LEU A 1 89 ? -9.425 7.034 -5.998 1.00 45.03 89 LEU A N 1
ATOM 681 C CA . LEU A 1 89 ? -10.685 7.762 -5.764 1.00 45.03 89 LEU A CA 1
ATOM 682 C C . LEU A 1 89 ? -10.231 9.122 -5.281 1.00 45.03 89 LEU A C 1
ATOM 684 O O . LEU A 1 89 ? -9.331 9.208 -4.448 1.00 45.03 89 LEU A O 1
ATOM 688 N N . ALA A 1 90 ? -10.808 10.136 -5.908 1.00 45.50 90 ALA A N 1
ATOM 689 C CA . ALA A 1 90 ? -10.519 11.532 -5.690 1.00 45.50 90 ALA A CA 1
ATOM 690 C C . ALA A 1 90 ? -10.485 11.842 -4.191 1.00 45.50 90 ALA A C 1
ATOM 692 O O . ALA A 1 90 ? -11.444 11.582 -3.470 1.00 45.50 90 ALA A O 1
ATOM 693 N N . THR A 1 91 ? -9.357 12.395 -3.767 1.00 50.47 91 THR A N 1
ATOM 694 C CA . THR A 1 91 ? -8.973 12.789 -2.407 1.00 50.47 91 THR A CA 1
ATOM 695 C C . THR A 1 91 ? -9.885 13.861 -1.778 1.00 50.47 91 THR A C 1
ATOM 697 O O . THR A 1 91 ? -9.518 14.447 -0.773 1.00 50.47 91 THR A O 1
ATOM 700 N N . ASP A 1 92 ? -11.078 14.123 -2.318 1.00 45.00 92 ASP A N 1
ATOM 701 C CA . ASP A 1 92 ? -11.863 15.313 -1.961 1.00 45.00 92 ASP A CA 1
ATOM 702 C C . ASP A 1 92 ? -13.390 15.099 -1.959 1.00 45.00 92 ASP A C 1
ATOM 704 O O . ASP A 1 92 ? -14.178 15.998 -2.244 1.00 45.00 92 ASP A O 1
ATOM 708 N N . LYS A 1 93 ? -13.859 13.877 -1.680 1.00 44.25 93 LYS A N 1
ATOM 709 C CA . LYS A 1 93 ? -15.298 13.632 -1.491 1.00 44.25 93 LYS A CA 1
ATOM 710 C C . LYS A 1 93 ? -15.542 12.575 -0.422 1.00 44.25 93 LYS A C 1
ATOM 712 O O . LYS A 1 93 ? -14.862 11.553 -0.414 1.00 44.25 93 LYS A O 1
ATOM 717 N N . LYS A 1 94 ? -16.531 12.820 0.452 1.00 47.59 94 LYS A N 1
ATOM 718 C CA . LYS A 1 94 ? -17.022 11.853 1.451 1.00 47.59 94 LYS A CA 1
ATOM 719 C C . LYS A 1 94 ? -17.206 10.487 0.786 1.00 47.59 94 LYS A C 1
ATOM 721 O O . LYS A 1 94 ? -17.946 10.369 -0.191 1.00 47.59 94 LYS A O 1
ATOM 726 N N . LEU A 1 95 ? -16.502 9.480 1.289 1.00 57.06 95 LEU A N 1
ATOM 727 C CA . LEU A 1 95 ? -16.568 8.125 0.761 1.00 57.06 95 LEU A CA 1
ATOM 728 C C . LEU A 1 95 ? -17.841 7.463 1.294 1.00 57.06 95 LEU A C 1
ATOM 730 O O . LEU A 1 95 ? -17.924 7.113 2.464 1.00 57.06 95 LEU A O 1
ATOM 734 N N . SER A 1 96 ? -18.850 7.313 0.438 1.00 47.72 96 SER A N 1
ATOM 735 C CA . SER A 1 96 ? -20.073 6.590 0.789 1.00 47.72 96 SER A CA 1
ATOM 736 C C . SER A 1 96 ? -19.785 5.092 0.903 1.00 47.72 96 SER A C 1
ATOM 738 O O . SER A 1 96 ? -19.342 4.459 -0.059 1.00 47.72 96 SER A O 1
ATOM 740 N N . LEU A 1 97 ? -20.033 4.534 2.086 1.00 55.25 97 LEU A N 1
ATOM 741 C CA . LEU A 1 97 ? -19.979 3.101 2.356 1.00 55.25 97 LEU A CA 1
ATOM 742 C C . LEU A 1 97 ? -21.359 2.465 2.103 1.00 55.25 97 LEU A C 1
ATOM 744 O O . LEU A 1 97 ? -22.376 3.130 2.310 1.00 55.25 97 LEU A O 1
ATOM 748 N N . PRO A 1 98 ? -21.420 1.196 1.661 1.00 57.06 98 PRO A N 1
ATOM 749 C CA . PRO A 1 98 ? -22.675 0.460 1.593 1.00 57.06 98 PRO A CA 1
ATOM 750 C C . PRO A 1 98 ? -23.290 0.298 2.998 1.00 57.06 98 PRO A C 1
ATOM 752 O O . PRO A 1 98 ? -22.554 0.274 3.992 1.00 57.06 98 PRO A O 1
ATOM 755 N N . PRO A 1 99 ? -24.628 0.203 3.098 1.00 55.31 99 PRO A N 1
ATOM 756 C CA . PRO A 1 99 ? -25.300 -0.073 4.364 1.00 55.31 99 PRO A CA 1
ATOM 757 C C . PRO A 1 99 ? -24.892 -1.452 4.905 1.00 55.31 99 PRO A C 1
ATOM 759 O O . PRO A 1 99 ? -24.639 -2.374 4.131 1.00 55.31 99 PRO A O 1
ATOM 762 N N . ALA A 1 100 ? -24.812 -1.571 6.233 1.00 58.22 100 ALA A N 1
ATOM 763 C CA . ALA A 1 100 ? -24.518 -2.837 6.903 1.00 58.22 100 ALA A CA 1
ATOM 764 C C . ALA A 1 100 ? -25.670 -3.847 6.698 1.00 58.22 100 ALA A C 1
ATOM 766 O O . ALA A 1 100 ? -26.820 -3.416 6.550 1.00 58.22 100 ALA A O 1
ATOM 767 N N . PRO A 1 101 ? -25.401 -5.168 6.698 1.00 56.25 101 PRO A N 1
ATOM 768 C CA . PRO A 1 101 ? -26.443 -6.191 6.619 1.00 56.25 101 PRO A CA 1
ATOM 769 C C . PRO A 1 101 ? -27.456 -6.031 7.758 1.00 56.25 101 PRO A C 1
ATOM 771 O O . PRO A 1 101 ? -27.074 -5.949 8.923 1.00 56.25 101 PRO A O 1
ATOM 774 N N . ALA A 1 102 ? -28.747 -5.984 7.421 1.00 51.41 102 ALA A N 1
ATOM 775 C CA . ALA A 1 102 ? -29.821 -5.800 8.398 1.00 51.41 102 ALA A CA 1
ATOM 776 C C . ALA A 1 102 ? -30.002 -7.018 9.326 1.00 51.41 102 ALA A C 1
ATOM 778 O O . ALA A 1 102 ? -30.411 -6.851 10.470 1.00 51.41 102 ALA A O 1
ATOM 779 N N . GLU A 1 103 ? -29.656 -8.225 8.862 1.00 47.03 103 GLU A N 1
ATOM 780 C CA . GLU A 1 103 ? -29.733 -9.470 9.632 1.00 47.03 103 GLU A CA 1
ATOM 781 C C . GLU A 1 103 ? -28.586 -10.414 9.237 1.00 47.03 103 GLU A C 1
ATOM 783 O O . GLU A 1 103 ? -28.381 -10.677 8.054 1.00 47.03 103 GLU A O 1
ATOM 788 N N . GLY A 1 104 ? -27.846 -10.927 10.229 1.00 55.47 104 GLY A N 1
ATOM 789 C CA . GLY A 1 104 ? -26.800 -11.941 10.041 1.00 55.47 104 GLY A CA 1
ATOM 790 C C . GLY A 1 104 ? -25.476 -11.407 9.478 1.00 55.47 104 GLY A C 1
ATOM 791 O O . GLY A 1 104 ? -25.323 -11.204 8.278 1.00 55.47 104 GLY A O 1
ATOM 792 N N . GLY A 1 105 ? -24.478 -11.250 10.349 1.00 55.22 105 GLY A N 1
ATOM 793 C CA . GLY A 1 105 ? -23.098 -10.934 9.976 1.00 55.22 105 GLY A CA 1
ATOM 794 C C . GLY A 1 105 ? -22.147 -11.257 11.125 1.00 55.22 105 GLY A C 1
ATOM 795 O O . GLY A 1 105 ? -22.536 -11.162 12.290 1.00 55.22 105 GLY A O 1
ATOM 796 N N . ALA A 1 106 ? -20.919 -11.661 10.802 1.00 61.31 106 ALA A N 1
ATOM 797 C CA . ALA A 1 106 ? -19.873 -11.892 11.796 1.00 61.31 106 ALA A CA 1
ATOM 798 C C . ALA A 1 106 ? -19.277 -10.550 12.267 1.00 61.31 106 ALA A C 1
ATOM 800 O O . ALA A 1 106 ? -19.325 -9.567 11.514 1.00 61.31 106 ALA A O 1
ATOM 801 N N . PRO A 1 107 ? -18.724 -10.482 13.487 1.00 70.69 107 PRO A N 1
ATOM 802 C CA . PRO A 1 107 ? -17.929 -9.341 13.907 1.00 70.69 107 PRO A CA 1
ATOM 803 C C . PRO A 1 107 ? -16.589 -9.368 13.145 1.00 70.69 107 PRO A C 1
ATOM 805 O O . PRO A 1 107 ? -15.937 -10.408 13.032 1.00 70.69 107 PRO A O 1
ATOM 808 N N . VAL A 1 108 ? -16.211 -8.245 12.529 1.00 75.50 108 VAL A N 1
ATOM 809 C CA . VAL A 1 108 ? -15.042 -8.156 11.637 1.00 75.50 108 VAL A CA 1
ATOM 810 C C . VAL A 1 108 ? -14.086 -7.080 12.126 1.00 75.50 108 VAL A C 1
ATOM 812 O O . VAL A 1 108 ? -14.452 -5.916 12.289 1.00 75.50 108 VAL A O 1
ATOM 815 N N . VAL A 1 109 ? -12.822 -7.469 12.271 1.00 80.56 109 VAL A N 1
ATOM 816 C CA . VAL A 1 109 ? -11.719 -6.572 12.616 1.00 80.56 109 VAL A CA 1
ATOM 817 C C . VAL A 1 109 ? -10.850 -6.352 11.382 1.00 80.56 109 VAL A C 1
ATOM 819 O O . VAL A 1 109 ? -10.393 -7.309 10.755 1.00 80.56 109 VAL A O 1
ATOM 822 N N . VAL A 1 110 ? -10.608 -5.090 11.021 1.00 83.81 110 VAL A N 1
ATOM 823 C CA . VAL A 1 110 ? -9.745 -4.734 9.883 1.00 83.81 110 VAL A CA 1
ATOM 824 C C . VAL A 1 110 ? -8.505 -4.009 10.384 1.00 83.81 110 VAL A C 1
ATOM 826 O O . VAL A 1 110 ? -8.591 -2.895 10.894 1.00 83.81 110 VAL A O 1
ATOM 829 N N . LEU A 1 111 ? -7.336 -4.621 10.187 1.00 82.50 111 LEU A N 1
ATOM 830 C CA . LEU A 1 111 ? -6.049 -3.994 10.479 1.00 82.50 111 LEU A CA 1
ATOM 831 C C . LEU A 1 111 ? -5.694 -2.975 9.384 1.00 82.50 111 LEU A C 1
ATOM 833 O O . LEU A 1 111 ? -5.555 -3.330 8.210 1.00 82.50 111 LEU A O 1
ATOM 837 N N . VAL A 1 112 ? -5.517 -1.710 9.761 1.00 83.62 112 VAL A N 1
ATOM 838 C CA . VAL A 1 112 ? -5.198 -0.609 8.847 1.00 83.62 112 VAL A CA 1
ATOM 839 C C . VAL A 1 112 ? -3.917 0.095 9.279 1.00 83.62 112 VAL A C 1
ATOM 841 O O . VAL A 1 112 ? -3.859 0.746 10.316 1.00 83.62 112 VAL A O 1
ATOM 844 N N . GLY A 1 113 ? -2.879 0.020 8.443 1.00 77.44 113 GLY A N 1
ATOM 845 C CA . GLY A 1 113 ? -1.623 0.743 8.670 1.00 77.44 113 GLY A CA 1
ATOM 846 C C . GLY A 1 113 ? -1.658 2.206 8.214 1.00 77.44 113 GLY A C 1
ATOM 847 O O . GLY A 1 113 ? -1.098 3.068 8.876 1.00 77.44 113 GLY A O 1
ATOM 848 N N . GLN A 1 114 ? -2.295 2.502 7.079 1.00 76.50 114 GLN A N 1
ATOM 849 C CA . GLN A 1 114 ? -2.465 3.859 6.540 1.00 76.50 114 GLN A CA 1
ATOM 850 C C . GLN A 1 114 ? -3.737 3.928 5.693 1.00 76.50 114 GLN A C 1
ATOM 852 O O . GLN A 1 114 ? -4.191 2.910 5.171 1.00 76.50 114 GLN A O 1
ATOM 857 N N . LEU A 1 115 ? -4.290 5.125 5.485 1.00 75.75 115 LEU A N 1
ATOM 858 C CA . LEU A 1 115 ? -5.507 5.297 4.696 1.00 75.75 115 LEU A CA 1
ATOM 859 C C . LEU A 1 115 ? -5.133 5.367 3.218 1.00 75.75 115 LEU A C 1
ATOM 861 O O . LEU A 1 115 ? -4.861 6.428 2.660 1.00 75.75 115 LEU A O 1
ATOM 865 N N . HIS A 1 116 ? -5.102 4.199 2.584 1.00 77.75 116 HIS A N 1
ATOM 866 C CA . HIS A 1 116 ? -4.981 4.069 1.138 1.00 77.75 116 HIS A CA 1
ATOM 867 C C . HIS A 1 116 ? -6.207 3.353 0.567 1.00 77.75 116 HIS A C 1
ATOM 869 O O . HIS A 1 116 ? -7.000 2.746 1.285 1.00 77.75 116 HIS A O 1
ATOM 875 N N . ARG A 1 117 ? -6.376 3.387 -0.758 1.00 67.12 117 ARG A N 1
ATOM 876 C CA . ARG A 1 117 ? -7.581 2.831 -1.389 1.00 67.12 117 ARG A CA 1
ATOM 877 C C . ARG A 1 117 ? -7.757 1.314 -1.187 1.00 67.12 117 ARG A C 1
ATOM 879 O O . ARG A 1 117 ? -8.869 0.831 -1.313 1.00 67.12 117 ARG A O 1
ATOM 886 N N . GLY A 1 118 ? -6.686 0.585 -0.866 1.00 70.19 118 GLY A N 1
ATOM 887 C CA . GLY A 1 118 ? -6.741 -0.841 -0.521 1.00 70.19 118 GLY A CA 1
ATOM 888 C C . GLY A 1 118 ? -7.324 -1.067 0.872 1.00 70.19 118 GLY A C 1
ATOM 889 O O . GLY A 1 118 ? -8.227 -1.881 1.016 1.00 70.19 118 GLY A O 1
ATOM 890 N N . SER A 1 119 ? -6.903 -0.280 1.866 1.00 78.38 119 SER A N 1
ATOM 891 C CA . SER A 1 119 ? -7.555 -0.252 3.180 1.00 78.38 119 SER A CA 1
ATOM 892 C C . SER A 1 119 ? -9.008 0.199 3.078 1.00 78.38 119 SER A C 1
ATOM 894 O O . SER A 1 119 ? -9.868 -0.415 3.691 1.00 78.38 119 SER A O 1
ATOM 896 N N . PHE A 1 120 ? -9.313 1.207 2.252 1.00 80.94 120 PHE A N 1
ATOM 897 C CA . PHE A 1 120 ? -10.701 1.617 2.015 1.00 80.94 120 PHE A CA 1
ATOM 898 C C . PHE A 1 120 ? -11.543 0.493 1.396 1.00 80.94 120 PHE A C 1
ATOM 900 O O . PHE A 1 120 ? -12.672 0.274 1.815 1.00 80.94 120 PHE A O 1
ATOM 907 N N . GLU A 1 121 ? -11.006 -0.234 0.415 1.00 70.44 121 GLU A N 1
ATOM 908 C CA . GLU A 1 121 ? -11.697 -1.369 -0.200 1.00 70.44 121 GLU A CA 1
ATOM 909 C C . GLU A 1 121 ? -11.935 -2.502 0.801 1.00 70.44 121 GLU A C 1
ATOM 911 O O . GLU A 1 121 ? -13.035 -3.044 0.855 1.00 70.44 121 GLU A O 1
ATOM 916 N N . ALA A 1 122 ? -10.932 -2.815 1.626 1.00 77.56 122 ALA A N 1
ATOM 917 C CA . ALA A 1 122 ? -11.050 -3.800 2.694 1.00 77.56 122 ALA A CA 1
ATOM 918 C C . ALA A 1 122 ? -12.131 -3.394 3.703 1.00 77.56 122 ALA A C 1
ATOM 920 O O . ALA A 1 122 ? -12.980 -4.207 4.047 1.00 77.56 122 ALA A O 1
ATOM 921 N N . VAL A 1 123 ? -12.157 -2.123 4.106 1.00 81.94 123 VAL A N 1
ATOM 922 C CA . VAL A 1 123 ? -13.172 -1.557 5.004 1.00 81.94 123 VAL A CA 1
ATOM 923 C C . VAL A 1 123 ? -14.560 -1.560 4.361 1.00 81.94 123 VAL A C 1
ATOM 925 O O . VAL A 1 123 ? -15.541 -1.897 5.016 1.00 81.94 123 VAL A O 1
ATOM 928 N N . ARG A 1 124 ? -14.665 -1.231 3.069 1.00 79.12 124 ARG A N 1
ATOM 929 C CA . ARG A 1 124 ? -15.923 -1.260 2.311 1.00 79.12 124 ARG A CA 1
ATOM 930 C C . ARG A 1 124 ? -16.479 -2.674 2.189 1.00 79.12 124 ARG A C 1
ATOM 932 O O . ARG A 1 124 ? -17.675 -2.875 2.376 1.00 79.12 124 ARG A O 1
ATOM 939 N N . TYR A 1 125 ? -15.616 -3.631 1.863 1.00 75.19 125 TYR A N 1
ATOM 940 C CA . TYR A 1 125 ? -15.975 -5.040 1.793 1.00 75.19 125 TYR A CA 1
ATOM 941 C C . TYR A 1 125 ? -16.380 -5.555 3.172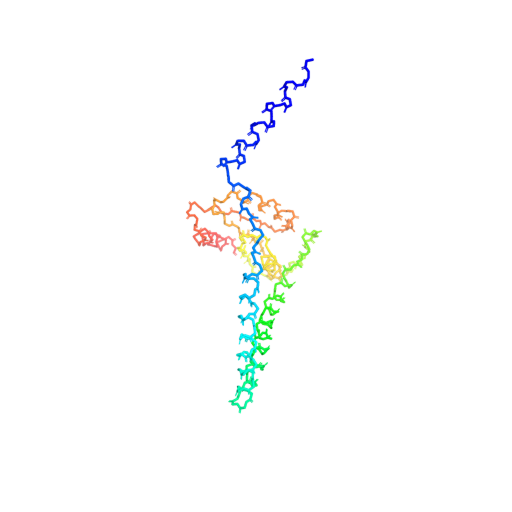 1.00 75.19 125 TYR A C 1
ATOM 943 O O . TYR A 1 125 ? -17.463 -6.115 3.314 1.00 75.19 125 TYR A O 1
ATOM 951 N N . ALA A 1 126 ? -15.577 -5.266 4.198 1.00 78.06 126 ALA A N 1
ATOM 952 C CA . ALA A 1 126 ? -15.895 -5.599 5.578 1.00 78.06 126 ALA A CA 1
ATOM 953 C C . ALA A 1 126 ? -17.260 -5.026 5.977 1.00 78.06 126 ALA A C 1
ATOM 955 O O . ALA A 1 126 ? -18.103 -5.768 6.457 1.00 78.06 126 ALA A O 1
ATOM 956 N N . ARG A 1 127 ? -17.559 -3.761 5.659 1.00 79.44 127 ARG A N 1
ATOM 957 C CA . ARG A 1 127 ? -18.868 -3.144 5.935 1.00 79.44 127 ARG A CA 1
ATOM 958 C C . ARG A 1 127 ? -20.044 -3.857 5.259 1.00 79.44 127 ARG A C 1
ATOM 960 O O . ARG A 1 127 ? -21.141 -3.824 5.798 1.00 79.44 127 ARG A O 1
ATOM 967 N N . SER A 1 128 ? -19.829 -4.493 4.107 1.00 72.19 128 SER A N 1
AT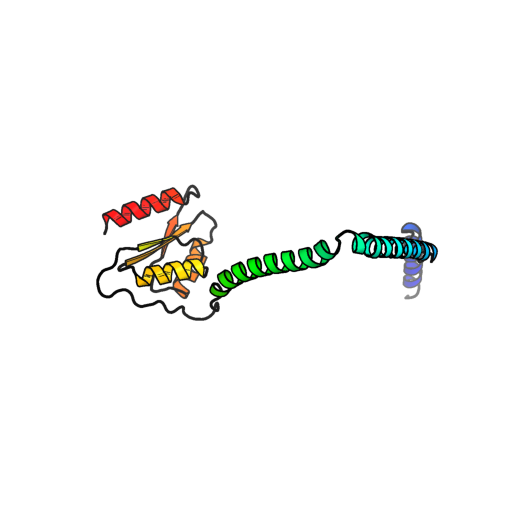OM 968 C CA . SER A 1 128 ? -20.883 -5.226 3.391 1.00 72.19 128 SER A CA 1
ATOM 969 C C . SER A 1 128 ? -21.204 -6.607 3.972 1.00 72.19 128 SER A C 1
ATOM 971 O O . SER A 1 128 ? -22.254 -7.152 3.653 1.00 72.19 128 SER A O 1
ATOM 973 N N . ILE A 1 129 ? -20.321 -7.166 4.807 1.00 67.38 129 ILE A N 1
ATOM 974 C CA . ILE A 1 129 ? -20.479 -8.506 5.405 1.00 67.38 129 ILE A CA 1
ATOM 975 C C . ILE A 1 129 ? -20.556 -8.479 6.938 1.00 67.38 129 ILE A C 1
ATOM 977 O O . ILE A 1 129 ? -21.036 -9.430 7.552 1.00 67.38 129 ILE A O 1
ATOM 981 N N . ALA A 1 130 ? -20.051 -7.415 7.559 1.00 71.56 130 ALA A N 1
ATOM 982 C CA . ALA A 1 130 ? -19.897 -7.310 8.997 1.00 71.56 130 ALA A CA 1
ATOM 983 C C . ALA A 1 130 ? -21.161 -6.751 9.642 1.00 71.56 130 ALA A C 1
ATOM 985 O O . ALA A 1 130 ? -21.666 -5.702 9.231 1.00 71.56 130 ALA A O 1
ATOM 986 N N . ARG A 1 131 ? -21.616 -7.415 10.707 1.00 70.56 131 ARG A N 1
ATOM 987 C CA . ARG A 1 131 ? -22.616 -6.845 11.620 1.00 70.56 131 ARG A CA 1
ATOM 988 C C . ARG A 1 131 ? -21.989 -5.745 12.475 1.00 70.56 131 ARG A C 1
ATOM 990 O O . ARG A 1 131 ? -22.594 -4.699 12.684 1.00 70.56 131 ARG A O 1
ATOM 997 N N . GLU A 1 132 ? -20.754 -5.982 12.901 1.00 75.69 132 GLU A N 1
ATOM 998 C CA . GLU A 1 132 ? -19.946 -5.063 13.688 1.00 75.69 132 GLU A CA 1
ATOM 999 C C . GLU A 1 132 ? -18.554 -4.950 13.076 1.00 75.69 132 GLU A C 1
ATOM 1001 O O . GLU A 1 132 ? -17.932 -5.958 12.741 1.00 75.69 132 GLU A O 1
ATOM 1006 N N . LEU A 1 133 ? -18.097 -3.715 12.869 1.00 80.56 133 LEU A N 1
ATOM 1007 C CA . LEU A 1 133 ? -16.850 -3.418 12.178 1.00 80.56 133 LEU A CA 1
ATOM 1008 C C . LEU A 1 133 ? -15.987 -2.509 13.038 1.00 80.56 133 LEU A C 1
ATOM 1010 O O . LEU A 1 133 ? -16.362 -1.363 13.286 1.00 80.56 133 LEU A O 1
ATOM 1014 N N . VAL A 1 134 ? -14.804 -2.998 13.397 1.00 85.19 134 VAL A N 1
ATOM 1015 C CA . VAL A 1 134 ? -13.793 -2.224 14.121 1.00 85.19 134 VAL A CA 1
ATOM 1016 C C . VAL A 1 134 ? -12.522 -2.151 13.283 1.00 85.19 134 VAL A C 1
ATOM 1018 O O . VAL A 1 134 ? -11.990 -3.169 12.830 1.00 85.19 134 VAL A O 1
ATOM 1021 N N . ALA A 1 135 ? -12.035 -0.935 13.046 1.00 86.19 135 ALA A N 1
ATOM 1022 C CA . ALA A 1 135 ? -10.739 -0.722 12.418 1.00 86.19 135 ALA A CA 1
ATOM 1023 C C . ALA A 1 135 ? -9.661 -0.646 13.503 1.00 86.19 135 ALA A C 1
ATOM 1025 O O . ALA A 1 135 ? -9.813 0.084 14.480 1.00 86.19 135 ALA A O 1
ATOM 1026 N N . VAL A 1 136 ? -8.563 -1.373 13.322 1.00 85.44 136 VAL A N 1
ATOM 1027 C CA . VAL A 1 136 ? -7.440 -1.393 14.266 1.00 85.44 136 VAL A CA 1
ATOM 1028 C C . VAL A 1 136 ? -6.208 -0.827 13.585 1.00 85.44 136 VAL A C 1
ATOM 1030 O O . VAL A 1 136 ? -5.843 -1.255 12.491 1.00 85.44 136 VAL A O 1
ATOM 1033 N N . HIS A 1 137 ? -5.552 0.127 14.230 1.00 84.94 137 HIS A N 1
ATOM 1034 C CA . HIS A 1 137 ? -4.264 0.667 13.814 1.00 84.94 137 HIS A CA 1
ATOM 1035 C C . HIS A 1 137 ? -3.228 0.377 14.893 1.00 84.94 137 HIS A C 1
ATOM 1037 O O . HIS A 1 137 ? -3.486 0.625 16.063 1.00 84.94 137 HIS A O 1
ATOM 1043 N N . VAL A 1 138 ? -2.055 -0.125 14.514 1.00 80.06 138 VAL A N 1
ATOM 1044 C CA . VAL A 1 138 ? -0.948 -0.346 15.453 1.00 80.06 138 VAL A CA 1
ATOM 1045 C C . VAL A 1 138 ? 0.070 0.773 15.265 1.00 80.06 138 VAL A C 1
ATOM 1047 O O . VAL A 1 138 ? 0.679 0.861 14.193 1.00 80.06 138 VAL A O 1
ATOM 1050 N N . ASP A 1 139 ? 0.265 1.617 16.283 1.00 77.62 139 ASP A N 1
ATOM 1051 C CA . ASP A 1 139 ? 1.337 2.614 16.257 1.00 77.62 139 ASP A CA 1
ATOM 1052 C C . ASP A 1 139 ? 2.667 1.939 16.602 1.00 77.62 139 ASP A C 1
ATOM 1054 O O . ASP A 1 139 ? 2.859 1.345 17.663 1.00 77.62 139 ASP A O 1
ATOM 1058 N N . LEU A 1 140 ? 3.611 2.045 15.672 1.00 72.50 140 LEU A N 1
ATOM 1059 C CA . LEU A 1 140 ? 4.981 1.560 15.816 1.00 72.50 140 LEU A CA 1
ATOM 1060 C C . LEU A 1 140 ? 5.914 2.654 16.365 1.00 72.50 140 LEU A C 1
ATOM 1062 O O . LEU A 1 140 ? 7.121 2.617 16.116 1.00 72.50 140 LEU A O 1
ATOM 1066 N N . GLY A 1 141 ? 5.379 3.667 17.048 1.00 65.19 141 GLY A N 1
ATOM 1067 C CA . GLY A 1 141 ? 6.147 4.764 17.638 1.00 65.19 141 GLY A CA 1
ATOM 1068 C C . GLY A 1 141 ? 6.738 5.700 16.585 1.00 65.19 141 GLY A C 1
ATOM 1069 O O . GLY A 1 141 ? 7.905 6.094 16.677 1.00 65.19 141 GLY A O 1
ATOM 1070 N N . LEU A 1 142 ? 5.969 6.004 15.533 1.00 63.56 142 LEU A N 1
ATOM 1071 C CA . LEU A 1 142 ? 6.371 6.963 14.491 1.00 63.56 142 LEU A CA 1
ATOM 1072 C C . LEU A 1 142 ? 5.788 8.367 14.716 1.00 63.56 142 LEU A C 1
ATOM 1074 O O . LEU A 1 142 ? 6.052 9.258 13.909 1.00 63.56 142 LEU A O 1
ATOM 1078 N N . GLY A 1 143 ? 4.995 8.569 15.777 1.00 66.31 143 GLY A N 1
ATOM 1079 C CA . GLY A 1 143 ? 4.379 9.861 16.104 1.00 66.31 143 GLY A CA 1
ATOM 1080 C C . GLY A 1 143 ? 3.353 10.330 15.066 1.00 66.31 143 GLY A C 1
ATOM 1081 O O . GLY A 1 143 ? 3.069 11.520 14.965 1.00 66.31 143 GLY A O 1
ATOM 1082 N N . LYS A 1 144 ? 2.830 9.406 14.249 1.00 73.31 144 LYS A N 1
ATOM 1083 C CA . LYS A 1 144 ? 1.869 9.686 13.167 1.00 73.31 144 LYS A CA 1
ATOM 1084 C C . LYS A 1 144 ? 0.452 9.200 13.475 1.00 73.31 144 LYS A C 1
ATOM 1086 O O . LYS A 1 144 ? -0.445 9.483 12.683 1.00 73.31 144 LYS A O 1
ATOM 1091 N N . ALA A 1 145 ? 0.242 8.504 14.593 1.00 76.00 145 ALA A N 1
ATOM 1092 C CA . ALA A 1 145 ? -1.057 7.943 14.946 1.00 76.00 145 ALA A CA 1
ATOM 1093 C C . ALA A 1 145 ? -2.143 9.012 15.111 1.00 76.00 145 ALA A C 1
ATOM 1095 O O . ALA A 1 145 ? -3.236 8.840 14.580 1.00 76.00 145 ALA A O 1
ATOM 1096 N N . GLU A 1 146 ? -1.842 10.149 15.747 1.00 78.88 146 GLU A N 1
ATOM 1097 C CA . GLU A 1 146 ? -2.865 11.181 15.970 1.00 78.88 146 GLU A CA 1
ATOM 1098 C C . GLU A 1 146 ? -3.290 11.865 14.661 1.00 78.88 146 GLU A C 1
ATOM 1100 O O . GLU A 1 146 ? -4.479 12.025 14.391 1.00 78.88 146 GLU A O 1
ATOM 1105 N N . ALA A 1 147 ? -2.332 12.157 13.773 1.00 81.00 147 ALA A N 1
ATOM 1106 C CA . ALA A 1 147 ? -2.627 12.682 12.438 1.00 81.00 147 ALA A CA 1
ATOM 1107 C C . ALA A 1 147 ? -3.447 11.687 11.596 1.00 81.00 147 ALA A C 1
ATOM 1109 O O . ALA A 1 147 ? -4.332 12.083 10.833 1.00 81.00 147 ALA A O 1
ATOM 1110 N N . PHE A 1 148 ? -3.169 10.389 11.740 1.00 80.31 148 PHE A N 1
ATOM 1111 C CA . PHE A 1 148 ? -3.922 9.329 11.078 1.00 80.31 148 PHE A CA 1
ATOM 1112 C C . PHE A 1 148 ? -5.349 9.202 11.629 1.00 80.31 148 PHE A C 1
ATOM 1114 O O . PHE A 1 148 ? -6.301 9.104 10.855 1.00 80.31 148 PHE A O 1
ATOM 1121 N N . LYS A 1 149 ? -5.517 9.278 12.950 1.00 82.56 149 LYS A N 1
ATOM 1122 C CA . LYS A 1 149 ? -6.816 9.261 13.630 1.00 82.56 149 LYS A CA 1
ATOM 1123 C C . LYS A 1 149 ? -7.686 10.450 13.227 1.00 82.56 149 LYS A C 1
ATOM 1125 O O . LYS A 1 149 ? -8.856 10.258 12.902 1.00 82.56 149 LYS A O 1
ATOM 1130 N N . GLU A 1 150 ? -7.119 11.653 13.149 1.00 82.94 150 GLU A N 1
ATOM 1131 C CA . GLU A 1 150 ? -7.834 12.820 12.619 1.00 82.94 150 GLU A CA 1
ATOM 1132 C C . GLU A 1 150 ? -8.257 12.625 11.158 1.00 82.94 150 GLU A C 1
ATOM 1134 O O . GLU A 1 150 ? -9.398 12.913 10.786 1.00 82.94 150 GLU A O 1
ATOM 1139 N N . GLN A 1 151 ? -7.349 12.130 10.311 1.00 82.12 151 GLN A N 1
ATOM 1140 C CA . GLN A 1 151 ? -7.654 11.851 8.909 1.00 82.12 151 GLN A CA 1
ATOM 1141 C C . GLN A 1 151 ? -8.784 10.820 8.780 1.00 82.12 151 GLN A C 1
ATOM 1143 O O . GLN A 1 151 ? -9.673 10.987 7.940 1.00 82.12 151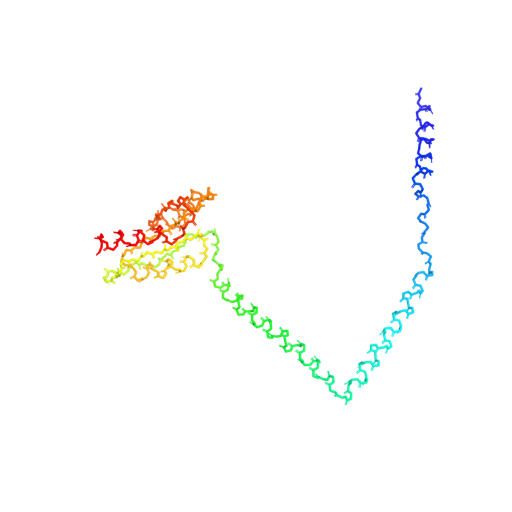 GLN A O 1
ATOM 1148 N N . TRP A 1 152 ? -8.769 9.787 9.623 1.00 84.12 152 TRP A N 1
ATOM 1149 C CA . TRP A 1 152 ? -9.795 8.755 9.668 1.00 84.12 152 TRP A CA 1
ATOM 1150 C C . TRP A 1 152 ? -11.151 9.321 10.075 1.00 84.12 152 TRP A C 1
ATOM 1152 O O . TRP A 1 152 ? -12.119 9.134 9.346 1.00 84.12 152 TRP A O 1
ATOM 1162 N N . GLN A 1 153 ? -11.223 10.088 11.165 1.00 82.62 153 GLN A N 1
ATOM 1163 C CA . GLN A 1 153 ? -12.475 10.707 11.616 1.00 82.62 153 GLN A CA 1
ATOM 1164 C C . GLN A 1 153 ? -13.089 11.633 10.557 1.00 82.62 153 GLN A C 1
ATOM 1166 O O . GLN A 1 153 ? -14.309 11.697 10.419 1.00 82.62 153 GLN A O 1
ATOM 1171 N N . ARG A 1 154 ? -12.261 12.324 9.763 1.00 81.00 154 ARG A N 1
ATOM 1172 C CA . ARG A 1 154 ? -12.750 13.173 8.664 1.00 81.00 154 ARG A CA 1
ATOM 1173 C C . ARG A 1 154 ? -13.306 12.368 7.486 1.00 81.00 154 ARG A C 1
ATOM 1175 O O . ARG A 1 154 ? -14.231 12.836 6.826 1.00 81.00 154 ARG A O 1
ATOM 1182 N N . GLN A 1 155 ? -12.729 11.203 7.184 1.00 78.44 155 GLN A N 1
ATOM 1183 C CA . GLN A 1 155 ? -13.065 10.429 5.980 1.00 78.44 155 GLN A CA 1
ATOM 1184 C C . GLN A 1 155 ? -14.062 9.287 6.226 1.00 78.44 155 GLN A C 1
ATOM 1186 O O . GLN A 1 155 ? -14.851 8.986 5.332 1.00 78.44 155 GLN A O 1
ATOM 1191 N N . LEU A 1 156 ? -14.027 8.663 7.406 1.00 79.31 156 LEU A N 1
ATOM 1192 C CA . LEU A 1 156 ? -14.800 7.480 7.803 1.00 79.31 156 LEU A CA 1
ATOM 1193 C C . LEU A 1 156 ? -15.305 7.622 9.259 1.00 79.31 156 LEU A C 1
ATOM 1195 O O . LEU A 1 156 ? -14.925 6.828 10.120 1.00 79.31 156 LEU A O 1
ATOM 1199 N N . PRO A 1 157 ? -16.155 8.624 9.562 1.00 78.81 157 PRO A N 1
ATOM 1200 C CA . PRO A 1 157 ? -16.640 8.865 10.926 1.00 78.81 157 PRO A CA 1
ATOM 1201 C C . PRO A 1 157 ? -17.506 7.723 11.476 1.00 78.81 157 PRO A C 1
ATOM 1203 O O . PRO A 1 157 ? -17.580 7.539 12.685 1.00 78.81 157 PRO A O 1
ATOM 1206 N N . ASP A 1 158 ? -18.139 6.945 10.596 1.00 77.19 158 ASP A N 1
ATOM 1207 C CA . ASP A 1 158 ? -19.103 5.904 10.968 1.00 77.19 158 ASP A CA 1
ATOM 1208 C C . ASP A 1 158 ? -18.447 4.597 11.454 1.00 77.19 158 ASP A C 1
ATOM 1210 O O . ASP A 1 158 ? -19.155 3.640 11.772 1.00 77.19 158 ASP A O 1
ATOM 1214 N N . ILE A 1 159 ? -17.108 4.516 11.460 1.00 81.00 159 ILE A N 1
ATOM 1215 C CA . ILE A 1 159 ? -16.356 3.303 11.809 1.00 81.00 159 ILE A CA 1
ATOM 1216 C C . ILE A 1 159 ? -15.404 3.597 12.974 1.00 81.00 159 ILE A C 1
ATOM 1218 O O . ILE A 1 159 ? -14.501 4.428 12.809 1.00 81.00 159 ILE A O 1
ATOM 1222 N N . PRO A 1 160 ? -15.541 2.897 14.117 1.00 83.44 160 PRO A N 1
ATOM 1223 C CA . PRO A 1 160 ? -14.643 3.066 15.250 1.00 83.44 160 PRO A CA 1
ATOM 1224 C C . PRO A 1 160 ? -13.217 2.639 14.878 1.00 83.44 160 PRO A C 1
ATOM 1226 O O . PRO A 1 160 ? -12.999 1.560 14.323 1.00 83.44 160 PRO A O 1
ATOM 1229 N N . LEU A 1 161 ? -12.248 3.507 15.187 1.00 84.62 161 LEU A N 1
ATOM 1230 C CA . LEU A 1 161 ? -10.818 3.252 15.025 1.00 84.62 161 LEU A CA 1
ATOM 1231 C C . LEU A 1 161 ? -10.175 3.072 16.402 1.00 84.62 161 LEU A C 1
ATOM 1233 O O . LEU A 1 161 ? -10.129 4.020 17.189 1.00 84.62 161 LEU A O 1
ATOM 1237 N N . VAL A 1 162 ? -9.646 1.881 16.663 1.00 84.69 162 VAL A N 1
ATOM 1238 C CA . VAL A 1 162 ? -8.854 1.569 17.856 1.00 84.69 162 VAL A CA 1
ATOM 1239 C C . VAL A 1 162 ? -7.377 1.681 17.498 1.00 84.69 162 VAL A C 1
ATOM 1241 O O . VAL A 1 162 ? -6.903 1.022 16.573 1.00 84.69 162 VAL A O 1
ATOM 1244 N N . VAL A 1 163 ? -6.646 2.528 18.221 1.00 81.69 163 VAL A N 1
ATOM 1245 C CA . VAL A 1 163 ? -5.190 2.645 18.092 1.00 81.69 163 VAL A CA 1
ATOM 1246 C C . VAL A 1 163 ? -4.549 1.830 19.208 1.00 81.69 163 VAL A C 1
ATOM 1248 O O . VAL A 1 163 ? -4.785 2.100 20.382 1.00 81.69 163 VAL A O 1
ATOM 1251 N N . LEU A 1 164 ? -3.764 0.825 18.834 1.00 79.00 164 LEU A N 1
ATOM 1252 C CA . LEU A 1 164 ? -2.978 0.002 19.743 1.00 79.00 164 LEU A CA 1
ATOM 1253 C C . LEU A 1 164 ? -1.545 0.523 19.762 1.00 79.00 164 LEU A C 1
ATOM 1255 O O . LEU A 1 164 ? -0.890 0.580 18.718 1.00 79.00 164 LEU A O 1
ATOM 1259 N N . ASP A 1 165 ? -1.049 0.864 20.946 1.00 74.81 165 ASP A N 1
ATOM 1260 C CA . ASP A 1 165 ? 0.364 1.174 21.129 1.00 74.81 165 ASP A CA 1
ATOM 1261 C C . ASP A 1 165 ? 1.184 -0.117 21.126 1.00 74.81 165 ASP A C 1
ATOM 1263 O O . ASP A 1 165 ? 0.903 -1.055 21.875 1.00 74.81 165 ASP A O 1
ATOM 1267 N N . SER A 1 166 ? 2.224 -0.164 20.289 1.00 65.25 166 SER A N 1
ATOM 1268 C CA . SER A 1 166 ? 3.186 -1.264 20.281 1.00 65.25 166 SER A CA 1
ATOM 1269 C C . SER A 1 166 ? 4.514 -0.826 20.908 1.00 65.25 166 SER A C 1
ATOM 1271 O O . SER A 1 166 ? 5.378 -0.285 20.206 1.00 65.25 166 SER A O 1
ATOM 1273 N N . PRO A 1 167 ? 4.738 -1.086 22.213 1.00 59.12 167 PRO A N 1
ATOM 1274 C CA . PRO A 1 167 ? 5.967 -0.688 22.905 1.00 59.12 167 PRO A CA 1
ATOM 1275 C C . PRO A 1 167 ? 7.237 -1.328 22.316 1.00 59.12 167 PRO A C 1
ATOM 1277 O O . PRO A 1 167 ? 8.327 -0.779 22.466 1.00 59.12 167 PRO A O 1
ATOM 1280 N N . TYR A 1 168 ? 7.105 -2.443 21.589 1.00 58.81 168 TYR A N 1
ATOM 1281 C CA . TYR A 1 168 ? 8.222 -3.170 20.970 1.00 58.81 168 TYR A CA 1
ATOM 1282 C C . TYR A 1 168 ? 8.260 -3.083 19.437 1.00 58.81 168 TYR A C 1
ATOM 1284 O O . TYR A 1 168 ? 9.023 -3.815 18.808 1.00 58.81 168 TYR A O 1
ATOM 1292 N N . ARG A 1 169 ? 7.443 -2.221 18.808 1.00 62.75 169 ARG A N 1
ATOM 1293 C CA . ARG A 1 169 ? 7.263 -2.185 17.338 1.00 62.75 169 ARG A CA 1
ATOM 1294 C C . ARG A 1 169 ? 6.907 -3.554 16.729 1.00 62.75 169 ARG A C 1
ATOM 1296 O O . ARG A 1 169 ? 7.192 -3.813 15.560 1.00 62.75 169 ARG A O 1
ATOM 1303 N N . SER A 1 170 ? 6.283 -4.426 17.512 1.00 61.25 170 SER A N 1
ATOM 1304 C CA . SER A 1 170 ? 5.716 -5.682 17.028 1.00 61.25 170 SER A CA 1
ATOM 1305 C C . SER A 1 170 ? 4.316 -5.416 16.480 1.00 61.25 170 SER A C 1
ATOM 1307 O O . SER A 1 170 ? 3.504 -4.768 17.138 1.00 61.25 170 SER A O 1
ATOM 1309 N N . LEU A 1 171 ? 4.032 -5.882 15.264 1.00 63.78 171 LEU A N 1
ATOM 1310 C CA . LEU A 1 171 ? 2.690 -5.815 14.672 1.00 63.78 171 LEU A CA 1
ATOM 1311 C C . LEU A 1 171 ? 1.814 -6.999 15.083 1.00 63.78 171 LEU A C 1
ATOM 1313 O O . LEU A 1 171 ? 0.596 -6.887 15.062 1.00 63.78 171 LEU A O 1
ATOM 1317 N N . ILE A 1 172 ? 2.426 -8.139 15.402 1.00 74.56 172 ILE A N 1
ATOM 1318 C CA . ILE A 1 172 ? 1.710 -9.408 15.543 1.00 74.56 172 ILE A CA 1
ATOM 1319 C C . ILE A 1 172 ? 1.137 -9.555 16.952 1.00 74.56 172 ILE A C 1
ATOM 1321 O O . ILE A 1 172 ? -0.042 -9.874 17.089 1.00 74.56 172 ILE A O 1
ATOM 1325 N N . ASP A 1 173 ? 1.931 -9.256 17.981 1.00 75.69 173 ASP A N 1
ATOM 1326 C CA . ASP A 1 173 ? 1.515 -9.451 19.376 1.00 75.69 173 ASP A CA 1
ATOM 1327 C C . ASP A 1 173 ? 0.318 -8.564 19.773 1.00 75.69 173 ASP A C 1
ATOM 1329 O O . ASP A 1 173 ? -0.678 -9.114 20.243 1.00 75.69 173 ASP A O 1
ATOM 1333 N N . PRO A 1 174 ? 0.307 -7.239 19.490 1.00 75.56 174 PRO A N 1
ATOM 1334 C CA . PRO A 1 174 ? -0.824 -6.384 19.864 1.00 75.56 174 PRO A CA 1
ATOM 1335 C C . PRO A 1 174 ? -2.118 -6.773 19.145 1.00 75.56 174 PRO A C 1
ATOM 1337 O O . PRO A 1 174 ? -3.206 -6.672 19.705 1.00 75.56 174 PRO A O 1
ATOM 1340 N N . VAL A 1 175 ? -2.008 -7.226 17.893 1.00 72.81 175 VAL A N 1
ATOM 1341 C CA . VAL A 1 175 ? -3.166 -7.644 17.096 1.00 72.81 175 VAL A CA 1
ATOM 1342 C C . VAL A 1 175 ? -3.737 -8.953 17.625 1.00 72.81 175 VAL A C 1
ATOM 1344 O O . VAL A 1 175 ? -4.952 -9.072 17.736 1.00 72.81 175 VAL A O 1
ATOM 1347 N N . LEU A 1 176 ? -2.887 -9.920 17.979 1.00 76.75 176 LEU A N 1
ATOM 1348 C CA . LEU A 1 176 ? -3.332 -11.176 18.586 1.00 76.75 176 LEU A CA 1
ATOM 1349 C C . LEU A 1 176 ? -4.030 -10.941 19.923 1.00 76.75 176 LEU A C 1
ATOM 1351 O O . LEU A 1 176 ? -5.085 -11.525 20.159 1.00 76.75 176 LEU A O 1
ATOM 1355 N N . ASP A 1 177 ? -3.472 -10.083 20.774 1.00 78.56 177 ASP A N 1
ATOM 1356 C CA . ASP A 1 177 ? -4.075 -9.773 22.070 1.00 78.56 177 ASP A CA 1
ATOM 1357 C C . ASP A 1 177 ? -5.421 -9.056 21.903 1.00 78.56 177 ASP A C 1
ATOM 1359 O O . ASP A 1 177 ? -6.386 -9.394 22.590 1.00 78.56 177 ASP A O 1
ATOM 1363 N N . PHE A 1 178 ? -5.529 -8.149 20.927 1.00 77.88 178 PHE A N 1
ATOM 1364 C CA . PHE A 1 178 ? -6.796 -7.498 20.598 1.00 77.88 178 PHE A CA 1
ATOM 1365 C C . PHE A 1 178 ? -7.840 -8.480 20.056 1.00 77.88 178 PHE A C 1
ATOM 1367 O O . PHE A 1 178 ? -8.984 -8.456 20.498 1.00 77.88 178 PHE A O 1
ATOM 1374 N N . VAL A 1 179 ? -7.467 -9.365 19.126 1.00 76.88 179 VAL A N 1
ATOM 1375 C CA . VAL A 1 179 ? -8.399 -10.354 18.558 1.00 76.88 179 VAL A CA 1
ATOM 1376 C C . VAL A 1 179 ? -8.896 -11.317 19.635 1.00 76.88 179 VAL A C 1
ATOM 1378 O O . VAL A 1 179 ? -10.094 -11.576 19.688 1.00 76.88 179 VAL A O 1
ATOM 1381 N N . ARG A 1 180 ? -8.018 -11.790 20.532 1.00 78.38 180 ARG A N 1
ATOM 1382 C CA . ARG A 1 180 ? -8.429 -12.644 21.660 1.00 78.38 180 ARG A CA 1
ATOM 1383 C C . ARG A 1 180 ? -9.384 -11.926 22.610 1.00 78.38 180 ARG A C 1
ATOM 1385 O O . ARG A 1 180 ? -10.339 -12.536 23.071 1.00 78.38 180 ARG A O 1
ATOM 1392 N N . ALA A 1 181 ? -9.134 -10.652 22.916 1.00 74.62 181 ALA A N 1
ATOM 1393 C CA . ALA A 1 181 ? -10.038 -9.867 23.756 1.00 74.62 181 ALA A CA 1
ATOM 1394 C C . ALA A 1 181 ? -11.409 -9.688 23.087 1.00 74.62 181 ALA A C 1
ATOM 1396 O O . ALA A 1 181 ? -12.440 -9.861 23.729 1.00 74.62 181 ALA A O 1
ATOM 1397 N N . PHE A 1 182 ? -11.410 -9.410 21.784 1.00 76.06 182 PHE A N 1
ATOM 1398 C CA . PHE A 1 182 ? -12.622 -9.183 21.008 1.00 76.06 182 PHE A CA 1
ATOM 1399 C C . PHE A 1 182 ? -13.471 -10.455 20.828 1.00 76.06 182 PHE A C 1
ATOM 1401 O O . PHE A 1 182 ? -14.694 -10.369 20.867 1.00 76.06 182 PHE A O 1
ATOM 1408 N N . GLU A 1 183 ? -12.836 -11.626 20.699 1.00 72.88 183 GLU A N 1
ATOM 1409 C CA . GLU A 1 183 ? -13.496 -12.945 20.654 1.00 72.88 183 GLU A CA 1
ATOM 1410 C C . GLU A 1 183 ? -14.165 -13.333 21.983 1.00 72.88 183 GLU A C 1
ATOM 1412 O O . GLU A 1 183 ? -15.121 -14.095 21.992 1.00 72.88 183 GLU A O 1
ATOM 1417 N N . ILE A 1 184 ? -13.684 -12.830 23.123 1.00 71.62 184 ILE A N 1
ATOM 1418 C CA . ILE A 1 184 ? -14.302 -13.119 24.430 1.00 71.62 184 ILE A CA 1
ATOM 1419 C C . ILE A 1 184 ? -15.568 -12.273 24.648 1.00 71.62 184 ILE A C 1
ATOM 1421 O O . ILE A 1 184 ? -16.459 -12.673 25.398 1.00 71.62 184 ILE A O 1
ATOM 1425 N N . GLU A 1 185 ? -15.643 -11.100 24.021 1.00 66.12 185 GLU A N 1
ATOM 1426 C CA . GLU A 1 185 ? -16.729 -10.132 24.205 1.00 66.12 185 GLU A CA 1
ATOM 1427 C C . GLU A 1 185 ? -17.924 -10.362 23.254 1.00 66.12 185 GLU A C 1
ATOM 1429 O O . GLU A 1 185 ? -19.022 -9.885 23.548 1.00 66.12 185 GLU A O 1
ATOM 1434 N N . HIS A 1 186 ? -17.739 -11.118 22.161 1.00 49.44 186 HIS A N 1
ATOM 1435 C CA . HIS A 1 186 ? -18.726 -11.343 21.089 1.00 49.44 186 HIS A CA 1
ATOM 1436 C C . HIS A 1 186 ? -18.914 -12.822 20.746 1.00 49.44 186 HIS A C 1
ATOM 1438 O O . HIS A 1 186 ? -20.069 -13.201 20.438 1.00 49.44 186 HIS A O 1
#

Radius of gyration: 34.75 Å; chains: 1; bounding box: 77×78×68 Å

pLDDT: mean 70.02, std 12.91, range [38.28, 92.12]